Protein AF-A0A7Y3CG44-F1 (afdb_monomer_lite)

Sequence (274 aa):
MTEESSKEFEIRIDEESPDAVFQDDIKNLRLEKLGKRVTIISILIPCFIVLLLVLVYLDLRNRVTANQSTGVTHIQSLSKDFDTRLDELSAQLSKIEESLASNISTYEKKLSSLKFRVYKSENRIKKLKSSKADKKDHETVKNEITQFSTKLDNLDVIYSGKLTGLSAEQNALKKDLAKLTDDISSLSSQKTINRIYLDDQLKKQQKNQQQELDQLQKELKAKLFSMQKQLNAFEKKKKLSGNKSQNSSKPVSPVKPPGNASPKTPGKIIEKDL

Foldseek 3Di:
DDDDDDDDDPDDDPCPDPVVVVVVVVVVVVVVVVVVVVVVVVVVVVVVVVVVVVVVVVVVVVVVCVVCVPVPVVVVVLVVVLVVLVVVLVVLVVVLVVLVVVVVVVVVVLVVVLVVLVVVLVVLVVVVVVDPDDPVSVVVSVVSVVVNVVSVVVVVVVVVVSVVVSVVSVVVSVVSVVVSVVSVVVVVVVVVVVPVVVVVVVVVVVVVVVVVVVVVVVVVVVVVVVVVVVVVVVVVVVVVVPPDDDDDDDDDDDDDDDDDDDDDDDDDDDDDDD

Secondary structure (DSSP, 8-state):
-----------------THHHHHHHHHHHHHHHHHHHHHHHHHHHHHHHHHHHHHHHHHHHHHHHHHHHHHHHHHHHHHHHHHHHHHHHHHHHHHHHHHHHHHHHHHHHHHHHHHHHHHHHHHHHHHHHTTT--HHHHHHHHHHHHHHHHHHHHHHHHHHHHHHHHHHHHHHHHHHHHHHHHHHHHHHHHHHHHHHHHHHHHHHHHHHHHHHHHHHHHHHHHHHHHHHHHHHHHHHHHHHHTT-------------------------------

Structure (mmCIF, N/CA/C/O backbone):
data_AF-A0A7Y3CG44-F1
#
_entry.id   AF-A0A7Y3CG44-F1
#
loop_
_atom_site.group_PDB
_atom_site.id
_atom_site.type_symbol
_atom_site.label_atom_id
_atom_site.label_alt_id
_atom_site.label_comp_id
_atom_site.label_asym_id
_atom_site.label_entity_id
_atom_site.label_seq_id
_atom_site.pdbx_PDB_ins_code
_atom_site.Cartn_x
_atom_site.Cartn_y
_atom_site.Cartn_z
_atom_site.occupancy
_atom_site.B_iso_or_equiv
_atom_site.auth_seq_id
_atom_site.auth_comp_id
_atom_site.auth_asym_id
_atom_site.auth_atom_id
_atom_site.pdbx_PDB_model_num
ATOM 1 N N . MET A 1 1 ? 68.367 17.961 -130.556 1.00 35.84 1 MET A N 1
ATOM 2 C CA . MET A 1 1 ? 68.404 18.888 -129.401 1.00 35.84 1 MET A CA 1
ATOM 3 C C . MET A 1 1 ? 66.963 19.224 -129.058 1.00 35.84 1 MET A C 1
ATOM 5 O O . MET A 1 1 ? 66.206 19.308 -130.014 1.00 35.84 1 MET A O 1
ATOM 9 N N . THR A 1 2 ? 66.631 19.358 -127.765 1.00 42.00 2 THR A N 1
ATOM 10 C CA . THR A 1 2 ? 65.468 20.089 -127.188 1.00 42.00 2 THR A CA 1
ATOM 11 C C . THR A 1 2 ? 64.116 19.979 -127.928 1.00 42.00 2 THR A C 1
ATOM 13 O O . THR A 1 2 ? 63.972 20.557 -128.999 1.00 42.00 2 THR A O 1
ATOM 16 N N . GLU A 1 3 ? 63.135 19.180 -127.489 1.00 41.28 3 GLU A N 1
ATOM 17 C CA . GLU A 1 3 ? 62.315 19.280 -126.247 1.00 41.28 3 GLU A CA 1
ATOM 18 C C . GLU A 1 3 ? 61.206 20.352 -126.286 1.00 41.28 3 GLU A C 1
ATOM 20 O O . GLU A 1 3 ? 61.309 21.318 -127.033 1.00 41.28 3 GLU A O 1
ATOM 25 N N . GLU A 1 4 ? 60.193 20.156 -125.421 1.00 45.53 4 GLU A N 1
ATOM 26 C CA . GLU A 1 4 ? 59.083 21.068 -125.068 1.00 45.53 4 GLU A CA 1
ATOM 27 C C . GLU A 1 4 ? 58.007 21.354 -126.150 1.00 45.53 4 GLU A C 1
ATOM 29 O O . GLU A 1 4 ? 58.304 21.574 -127.319 1.00 45.53 4 GLU A O 1
ATOM 34 N N . SER A 1 5 ? 56.708 21.429 -125.827 1.00 45.03 5 SER A N 1
ATOM 35 C CA . SER A 1 5 ? 55.948 20.833 -124.707 1.00 45.03 5 SER A CA 1
ATOM 36 C C . SER A 1 5 ? 54.446 20.794 -125.049 1.00 45.03 5 SER A C 1
ATOM 38 O O . SER A 1 5 ? 53.929 21.653 -125.767 1.00 45.03 5 SER A O 1
ATOM 40 N N . SER A 1 6 ? 53.726 19.784 -124.546 1.00 48.69 6 SER A N 1
ATOM 41 C CA . SER A 1 6 ? 52.266 19.681 -124.721 1.00 48.69 6 SER A CA 1
ATOM 42 C C . SER A 1 6 ? 51.547 20.571 -123.708 1.00 48.69 6 SER A C 1
ATOM 44 O O . SER A 1 6 ? 51.829 20.487 -122.516 1.00 48.69 6 SER A O 1
ATOM 46 N N . LYS A 1 7 ? 50.598 21.403 -124.157 1.00 51.06 7 LYS A N 1
ATOM 47 C CA . LYS A 1 7 ? 49.786 22.238 -123.257 1.00 51.06 7 LYS A CA 1
ATOM 48 C C . LYS A 1 7 ? 48.502 21.525 -122.855 1.00 51.06 7 LYS A C 1
ATOM 50 O O . LYS A 1 7 ? 47.521 21.506 -123.593 1.00 51.06 7 LYS A O 1
ATOM 55 N N . GLU A 1 8 ? 48.560 20.937 -121.671 1.00 47.78 8 GLU A N 1
ATOM 56 C CA . GLU A 1 8 ? 47.458 20.279 -120.978 1.00 47.78 8 GLU A CA 1
ATOM 57 C C . GLU A 1 8 ? 46.448 21.315 -120.446 1.00 47.78 8 GLU A C 1
ATOM 59 O O . GLU A 1 8 ? 46.832 22.378 -119.955 1.00 47.78 8 GLU A O 1
ATOM 64 N N . PHE A 1 9 ? 45.146 21.036 -120.571 1.00 47.41 9 PHE A N 1
ATOM 65 C CA . PHE A 1 9 ? 44.079 21.919 -120.084 1.00 47.41 9 PHE A CA 1
ATOM 66 C C . PHE A 1 9 ? 43.721 21.566 -118.630 1.00 47.41 9 PHE A C 1
ATOM 68 O O . PHE A 1 9 ? 42.821 20.767 -118.378 1.00 47.41 9 PHE A O 1
ATOM 75 N N . GLU A 1 10 ? 44.417 22.179 -117.669 1.00 42.25 10 GLU A N 1
ATOM 76 C CA . GLU A 1 10 ? 44.139 22.030 -116.232 1.00 42.25 10 GLU A CA 1
ATOM 77 C C . GLU A 1 10 ? 42.838 22.767 -115.840 1.00 42.25 10 GLU A C 1
ATOM 79 O O . GLU A 1 10 ? 42.848 23.926 -115.419 1.00 42.25 10 GLU A O 1
ATOM 84 N N . ILE A 1 11 ? 41.687 22.102 -115.991 1.00 48.25 11 ILE A N 1
ATOM 85 C CA . ILE A 1 11 ? 40.396 22.625 -115.518 1.00 48.25 11 ILE A CA 1
ATOM 86 C C . ILE A 1 11 ? 40.320 22.453 -113.997 1.00 48.25 11 ILE A C 1
ATOM 88 O O . ILE A 1 11 ? 39.961 21.388 -113.496 1.00 48.25 11 ILE A O 1
ATOM 92 N N . ARG A 1 12 ? 40.618 23.522 -113.253 1.00 38.41 12 ARG A N 1
ATOM 93 C CA . ARG A 1 12 ? 40.377 23.572 -111.805 1.00 38.41 12 ARG A CA 1
ATOM 94 C C . ARG A 1 12 ? 38.893 23.755 -111.510 1.00 38.41 12 ARG A C 1
ATOM 96 O O . ARG A 1 12 ? 38.368 24.863 -111.579 1.00 38.41 12 ARG A O 1
ATOM 103 N N . ILE A 1 13 ? 38.242 22.653 -111.163 1.00 44.19 13 ILE A N 1
ATOM 104 C CA . ILE A 1 13 ? 36.977 22.655 -110.430 1.00 44.19 13 ILE A CA 1
ATOM 105 C C . ILE A 1 13 ? 37.341 22.713 -108.942 1.00 44.19 13 ILE A C 1
ATOM 107 O O . ILE A 1 13 ? 38.038 21.825 -108.455 1.00 44.19 13 ILE A O 1
ATOM 111 N N . ASP A 1 14 ? 36.884 23.745 -108.227 1.00 45.56 14 ASP A N 1
ATOM 112 C CA . ASP A 1 14 ? 36.914 23.760 -106.758 1.00 45.56 14 ASP A CA 1
ATOM 113 C C . ASP A 1 14 ? 35.856 22.773 -106.242 1.00 45.56 14 ASP A C 1
ATOM 115 O O . ASP A 1 14 ? 34.695 23.115 -106.014 1.00 45.56 14 ASP A O 1
ATOM 119 N N . GLU A 1 15 ? 36.249 21.506 -106.118 1.00 46.72 15 GLU A N 1
ATOM 120 C CA . GLU A 1 15 ? 35.401 20.432 -105.601 1.00 46.72 15 GLU A CA 1
ATOM 121 C C . GLU A 1 15 ? 35.435 20.427 -104.062 1.00 46.72 15 GLU A C 1
ATOM 123 O O . GLU A 1 15 ? 36.087 19.599 -103.422 1.00 46.72 15 GLU A O 1
ATOM 128 N N . GLU A 1 16 ? 34.749 21.401 -103.451 1.00 47.47 16 GLU A N 1
ATOM 129 C CA . GLU A 1 16 ? 34.574 21.481 -101.995 1.00 47.47 16 GLU A CA 1
ATOM 130 C C . GLU A 1 16 ? 33.758 20.272 -101.499 1.00 47.47 16 GLU A C 1
ATOM 132 O O . GLU A 1 16 ? 32.529 20.232 -101.579 1.00 47.47 16 GLU A O 1
ATOM 137 N N . SER A 1 17 ? 34.463 19.234 -101.034 1.00 46.66 17 SER A N 1
ATOM 138 C CA . SER A 1 17 ? 33.879 17.910 -100.804 1.00 46.66 17 SER A CA 1
ATOM 139 C C . SER A 1 17 ? 32.804 17.920 -99.698 1.00 46.66 17 SER A C 1
ATOM 141 O O . SER A 1 17 ? 33.133 18.216 -98.541 1.00 46.66 17 SER A O 1
ATOM 143 N N . PRO A 1 18 ? 31.552 17.506 -99.974 1.00 51.69 18 PRO A N 1
ATOM 144 C CA . PRO A 1 18 ? 30.472 17.542 -98.982 1.00 51.69 18 PRO A CA 1
ATOM 145 C C . PRO A 1 18 ? 30.636 16.510 -97.849 1.00 51.69 18 PRO A C 1
ATOM 147 O O . PRO A 1 18 ? 30.032 16.653 -96.784 1.00 51.69 18 PRO A O 1
ATOM 150 N N . ASP A 1 19 ? 31.479 15.490 -98.038 1.00 48.47 19 ASP A N 1
ATOM 151 C CA . ASP A 1 19 ? 31.691 14.392 -97.084 1.00 48.47 19 ASP A CA 1
ATOM 152 C C . ASP A 1 19 ? 32.225 14.841 -95.715 1.00 48.47 19 ASP A C 1
ATOM 154 O O . ASP A 1 19 ? 31.981 14.166 -94.711 1.00 48.47 19 ASP A O 1
ATOM 158 N N . ALA A 1 20 ? 32.909 15.988 -95.638 1.00 53.50 20 ALA A N 1
ATOM 159 C CA . ALA A 1 20 ? 33.376 16.546 -94.369 1.00 53.50 20 ALA A CA 1
ATOM 160 C C . ALA A 1 20 ? 32.205 16.904 -93.432 1.00 53.50 20 ALA A C 1
ATOM 162 O O . ALA A 1 20 ? 32.242 16.577 -92.244 1.00 53.50 20 ALA A O 1
ATOM 163 N N . VAL A 1 21 ? 31.142 17.507 -93.978 1.00 50.88 21 VAL A N 1
ATOM 164 C CA . VAL A 1 21 ? 29.965 17.965 -93.219 1.00 50.88 21 VAL A CA 1
ATOM 165 C C . VAL A 1 21 ? 29.190 16.769 -92.663 1.00 50.88 21 VAL A C 1
ATOM 167 O O . VAL A 1 21 ? 28.946 16.677 -91.457 1.00 50.88 21 VAL A O 1
ATOM 170 N N . PHE A 1 22 ? 28.886 15.787 -93.518 1.00 50.28 22 PHE A N 1
ATOM 171 C CA . PHE A 1 22 ? 28.147 14.590 -93.108 1.00 50.28 22 PHE A CA 1
ATOM 172 C C . PHE A 1 22 ? 28.890 13.754 -92.060 1.00 50.28 22 PHE A C 1
ATOM 174 O O . PHE A 1 22 ? 28.256 13.112 -91.217 1.00 50.28 22 PHE A O 1
ATOM 181 N N . GLN A 1 23 ? 30.228 13.763 -92.065 1.00 53.69 23 GLN A N 1
ATOM 182 C CA . GLN A 1 23 ? 30.994 13.013 -91.075 1.00 53.69 23 GLN A CA 1
ATOM 183 C C . GLN A 1 23 ? 30.808 13.566 -89.654 1.00 53.69 23 GLN A C 1
ATOM 185 O O . GLN A 1 23 ? 30.742 12.779 -88.705 1.00 53.69 23 GLN A O 1
ATOM 190 N N . ASP A 1 24 ? 30.698 14.886 -89.493 1.00 53.84 24 ASP A N 1
ATOM 191 C CA . ASP A 1 24 ? 30.497 15.517 -88.187 1.00 53.84 24 ASP A CA 1
ATOM 192 C C . ASP A 1 24 ? 29.037 15.451 -87.721 1.00 53.84 24 ASP A C 1
ATOM 194 O O . ASP A 1 24 ? 28.801 15.215 -86.535 1.00 53.84 24 ASP A O 1
ATOM 198 N N . ASP A 1 25 ? 28.052 15.487 -88.622 1.00 53.09 25 ASP A N 1
ATOM 199 C CA . ASP A 1 25 ? 26.658 15.175 -88.271 1.00 53.09 25 ASP A CA 1
ATOM 200 C C . ASP A 1 25 ? 26.503 13.732 -87.759 1.00 53.09 25 ASP A C 1
ATOM 202 O O . ASP A 1 25 ? 25.898 13.490 -86.710 1.00 53.09 25 ASP A O 1
ATOM 206 N N . ILE A 1 26 ? 27.121 12.748 -88.424 1.00 55.81 26 ILE A N 1
ATOM 207 C CA . ILE A 1 26 ? 27.077 11.340 -87.989 1.00 55.81 26 ILE A CA 1
ATOM 208 C C . ILE A 1 26 ? 27.766 11.149 -86.622 1.00 55.81 26 ILE A C 1
ATOM 210 O O . ILE A 1 26 ? 27.313 10.332 -85.809 1.00 55.81 26 ILE A O 1
ATOM 214 N N . LYS A 1 27 ? 28.827 11.915 -86.325 1.00 53.84 27 LYS A N 1
ATOM 215 C CA . LYS A 1 27 ? 29.446 11.959 -84.986 1.00 53.84 27 LYS A CA 1
ATOM 216 C C . LYS A 1 27 ? 28.503 12.605 -83.968 1.00 53.84 27 LYS A C 1
ATOM 218 O O . LYS A 1 27 ? 28.304 12.026 -82.899 1.00 53.84 27 LYS A O 1
ATOM 223 N N . ASN A 1 28 ? 27.866 13.728 -84.302 1.00 55.75 28 ASN A N 1
ATOM 224 C CA . ASN A 1 28 ? 26.918 14.423 -83.429 1.00 55.75 28 ASN A CA 1
ATOM 225 C C . ASN A 1 28 ? 25.692 13.562 -83.085 1.00 55.75 28 ASN A C 1
ATOM 227 O O . ASN A 1 28 ? 25.362 13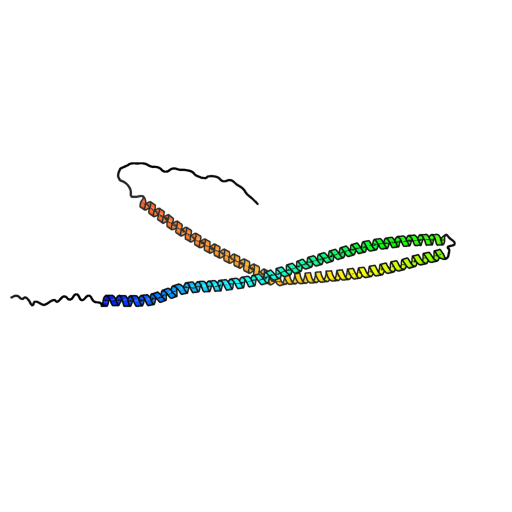.441 -81.908 1.00 55.75 28 ASN A O 1
ATOM 231 N N . LEU A 1 29 ? 25.081 12.848 -84.039 1.00 53.44 29 LEU A N 1
ATOM 232 C CA . LEU A 1 29 ? 23.966 11.926 -83.751 1.00 53.44 29 LEU A CA 1
ATOM 233 C C . LEU A 1 29 ? 24.374 10.754 -82.832 1.00 53.44 29 LEU A C 1
ATOM 235 O O . LEU A 1 29 ? 23.551 10.238 -82.066 1.00 53.44 29 LEU A O 1
ATOM 239 N N . ARG A 1 30 ? 25.640 10.314 -82.882 1.00 50.84 30 ARG A N 1
ATOM 240 C CA . ARG A 1 30 ? 26.184 9.310 -81.946 1.00 50.84 30 ARG A CA 1
ATOM 241 C C . ARG A 1 30 ? 26.461 9.915 -80.568 1.00 50.84 30 ARG A C 1
ATOM 243 O O . ARG A 1 30 ? 26.115 9.291 -79.564 1.00 50.84 30 ARG A O 1
ATOM 250 N N . LEU A 1 31 ? 27.019 11.125 -80.517 1.00 52.28 31 LEU A N 1
ATOM 251 C CA . LEU A 1 31 ? 27.245 11.880 -79.283 1.00 52.28 31 LEU A CA 1
ATOM 252 C C . LEU A 1 31 ? 25.929 12.231 -78.581 1.00 52.28 31 LEU A C 1
ATOM 254 O O . LEU A 1 31 ? 25.855 12.067 -77.368 1.00 52.28 31 LEU A O 1
ATOM 258 N N . GLU A 1 32 ? 24.864 12.597 -79.302 1.00 56.28 32 GLU A N 1
ATOM 259 C CA . GLU A 1 32 ? 23.543 12.836 -78.707 1.00 56.28 32 GLU A CA 1
ATOM 260 C C . GLU A 1 32 ? 22.966 11.537 -78.124 1.00 56.28 32 GLU A C 1
ATOM 262 O O . GLU A 1 32 ? 22.527 11.517 -76.975 1.00 56.28 32 GLU A O 1
ATOM 267 N N . LYS A 1 33 ? 23.034 10.409 -78.851 1.00 55.47 33 LYS A N 1
ATOM 268 C CA . LYS A 1 33 ? 22.562 9.103 -78.344 1.00 55.47 33 LYS A CA 1
ATOM 269 C C . LYS A 1 33 ? 23.337 8.599 -77.121 1.00 55.47 33 LYS A C 1
ATOM 271 O O . LYS A 1 33 ? 22.746 7.896 -76.298 1.00 55.47 33 LYS A O 1
ATOM 276 N N . LEU A 1 34 ? 24.615 8.954 -76.967 1.00 54.41 34 LEU A N 1
ATOM 277 C CA . LEU A 1 34 ? 25.375 8.706 -75.735 1.00 54.41 34 LEU A CA 1
ATOM 278 C C . LEU A 1 34 ? 25.015 9.720 -74.643 1.00 54.41 34 LEU A C 1
ATOM 280 O O . LEU A 1 34 ? 24.662 9.314 -73.538 1.00 54.41 34 LEU A O 1
ATOM 284 N N . GLY A 1 35 ? 25.028 11.016 -74.953 1.00 61.16 35 GLY A N 1
ATOM 285 C CA . GLY A 1 35 ? 24.723 12.106 -74.028 1.00 61.16 35 GLY A CA 1
ATOM 286 C C . GLY A 1 35 ? 23.350 11.953 -73.380 1.00 61.16 35 GLY A C 1
ATOM 287 O O . GLY A 1 35 ? 23.244 12.006 -72.162 1.00 61.16 35 GLY A O 1
ATOM 288 N N . LYS A 1 36 ? 22.308 11.628 -74.153 1.00 68.50 36 LYS A N 1
ATOM 289 C CA . LYS A 1 36 ? 20.945 11.380 -73.644 1.00 68.50 36 LYS A CA 1
ATOM 290 C C . LYS A 1 36 ? 20.912 10.233 -72.627 1.00 68.50 36 LYS A C 1
ATOM 292 O O . LYS A 1 36 ? 20.238 10.343 -71.607 1.00 68.50 36 LYS A O 1
ATOM 297 N N . ARG A 1 37 ? 21.687 9.161 -72.852 1.00 72.81 37 ARG A N 1
ATOM 298 C CA . ARG A 1 37 ? 21.837 8.042 -71.899 1.00 72.81 37 ARG A CA 1
ATOM 299 C C . ARG A 1 37 ? 22.629 8.454 -70.656 1.00 72.81 37 ARG A C 1
ATOM 301 O O . ARG A 1 37 ? 22.210 8.130 -69.550 1.00 72.81 37 ARG A O 1
ATOM 308 N N . VAL A 1 38 ? 23.726 9.194 -70.821 1.00 76.50 38 VAL A N 1
ATOM 309 C CA . VAL A 1 38 ? 24.553 9.696 -69.710 1.00 76.50 38 VAL A CA 1
ATOM 310 C C . VAL A 1 38 ? 23.769 10.675 -68.832 1.00 76.50 38 VAL A C 1
ATOM 312 O O . VAL A 1 38 ? 23.812 10.543 -67.615 1.00 76.50 38 VAL A O 1
ATOM 315 N N . THR A 1 39 ? 22.980 11.587 -69.407 1.00 78.25 39 THR A N 1
ATOM 316 C CA . THR A 1 39 ? 22.113 12.513 -68.657 1.00 78.25 39 THR A CA 1
ATOM 317 C C . THR A 1 39 ? 21.014 11.772 -67.893 1.00 78.25 39 THR A C 1
ATOM 319 O O . THR A 1 39 ? 20.781 12.082 -66.726 1.00 78.25 39 THR A O 1
ATOM 322 N N . ILE A 1 40 ? 20.388 10.749 -68.494 1.00 79.00 40 ILE A N 1
ATOM 323 C CA . ILE A 1 40 ? 19.409 9.891 -67.800 1.00 79.00 40 ILE A CA 1
ATOM 324 C C . ILE A 1 40 ? 20.062 9.159 -66.615 1.00 79.00 40 ILE A C 1
ATOM 326 O O . ILE A 1 40 ? 19.507 9.161 -65.521 1.00 79.00 40 ILE A O 1
ATOM 330 N N . ILE A 1 41 ? 21.258 8.589 -66.788 1.00 80.44 41 ILE A N 1
ATOM 331 C CA . ILE A 1 41 ? 22.000 7.936 -65.694 1.00 80.44 41 ILE A CA 1
ATOM 332 C C . ILE A 1 41 ? 22.391 8.958 -64.609 1.00 80.44 41 ILE A C 1
ATOM 334 O O . ILE A 1 41 ? 22.221 8.692 -63.420 1.00 80.44 41 ILE A O 1
ATOM 338 N N . SER A 1 42 ? 22.844 10.147 -65.015 1.00 81.19 42 SER A N 1
ATOM 339 C CA . SER A 1 42 ? 23.271 11.239 -64.131 1.00 81.19 42 SER A CA 1
ATOM 340 C C . SER A 1 42 ? 22.147 11.763 -63.230 1.00 81.19 42 SER A C 1
ATOM 342 O O . SER A 1 42 ? 22.410 12.114 -62.084 1.00 81.19 42 SER A O 1
ATOM 344 N N . ILE A 1 43 ? 20.889 11.764 -63.695 1.00 84.31 43 ILE A N 1
ATOM 345 C CA . ILE A 1 43 ? 19.726 12.150 -62.873 1.00 84.31 43 ILE A CA 1
ATOM 346 C C . ILE A 1 43 ? 19.093 10.964 -62.119 1.00 84.31 43 ILE A C 1
ATOM 348 O O . ILE A 1 43 ? 18.520 11.150 -61.044 1.00 84.31 43 ILE A O 1
ATOM 352 N N . LEU A 1 44 ? 19.255 9.732 -62.616 1.00 83.69 44 LEU A N 1
ATOM 353 C CA . LEU A 1 44 ? 18.778 8.514 -61.950 1.00 83.69 44 LEU A CA 1
ATOM 354 C C . LEU A 1 44 ? 19.577 8.190 -60.676 1.00 83.69 44 LEU A C 1
ATOM 356 O O . LEU A 1 44 ? 18.981 7.826 -59.665 1.00 83.69 44 LEU A O 1
ATOM 360 N N . ILE A 1 45 ? 20.905 8.356 -60.695 1.00 82.62 45 ILE A N 1
ATOM 361 C CA . ILE A 1 45 ? 21.788 8.096 -59.541 1.00 82.62 45 ILE A CA 1
ATOM 362 C C . ILE A 1 45 ? 21.398 8.909 -58.285 1.00 82.62 45 ILE A C 1
ATOM 364 O O . ILE A 1 45 ? 21.155 8.289 -57.247 1.00 82.62 45 ILE A O 1
ATOM 368 N N . PRO A 1 46 ? 21.283 10.256 -58.317 1.00 81.81 46 PRO A N 1
ATOM 369 C CA . PRO A 1 46 ? 20.879 11.028 -57.142 1.00 81.81 46 PRO A CA 1
ATOM 370 C C . PRO A 1 46 ? 19.437 10.726 -56.715 1.00 81.81 46 PRO A C 1
ATOM 372 O O . PRO A 1 46 ? 19.158 10.714 -55.519 1.00 81.81 46 PRO A O 1
ATOM 375 N N . CYS A 1 47 ? 18.538 10.402 -57.652 1.00 82.62 47 CYS A N 1
ATOM 376 C CA . CYS A 1 47 ? 17.186 9.945 -57.322 1.00 82.62 47 CYS A CA 1
ATOM 377 C C . CYS A 1 47 ? 17.213 8.634 -56.508 1.00 82.62 47 CYS A C 1
ATOM 379 O O . CYS A 1 47 ? 16.544 8.531 -55.479 1.00 82.62 47 CYS A O 1
ATOM 381 N N . PHE A 1 48 ? 18.062 7.674 -56.891 1.00 87.88 48 PHE A N 1
ATOM 382 C CA . PHE A 1 48 ? 18.270 6.428 -56.145 1.00 87.88 48 PHE A CA 1
ATOM 383 C C . PHE A 1 48 ? 18.885 6.656 -54.755 1.00 87.88 48 PHE A C 1
ATOM 385 O O . PHE A 1 48 ? 18.497 5.991 -53.796 1.00 87.88 48 PHE A O 1
ATOM 392 N N . ILE A 1 49 ? 19.806 7.617 -54.621 1.00 86.12 49 ILE A N 1
ATOM 393 C CA . ILE A 1 49 ? 20.386 8.003 -53.323 1.00 86.12 49 ILE A CA 1
ATOM 394 C C . ILE A 1 49 ? 19.313 8.613 -52.408 1.00 86.12 49 ILE A C 1
ATOM 396 O O . ILE A 1 49 ? 19.241 8.248 -51.236 1.00 86.12 49 ILE A O 1
ATOM 400 N N . VAL A 1 50 ? 18.437 9.479 -52.930 1.00 89.88 50 VAL A N 1
ATOM 401 C CA . VAL A 1 50 ? 17.299 10.026 -52.168 1.00 89.88 50 VAL A CA 1
ATOM 402 C C . VAL A 1 50 ? 16.322 8.918 -51.758 1.00 89.88 50 VAL A C 1
ATOM 404 O O . VAL A 1 50 ? 15.890 8.893 -50.607 1.00 89.88 50 VAL A O 1
ATOM 407 N N . LEU A 1 51 ? 16.022 7.962 -52.644 1.00 90.38 51 LEU A N 1
ATOM 408 C CA . LEU A 1 51 ? 15.162 6.817 -52.324 1.00 90.38 51 LEU A CA 1
ATOM 409 C C . LEU A 1 51 ? 15.754 5.959 -51.191 1.00 90.38 51 LEU A C 1
ATOM 411 O O . LEU A 1 51 ? 15.052 5.629 -50.235 1.00 90.38 51 LEU A O 1
ATOM 415 N N . LEU A 1 52 ? 17.053 5.646 -51.258 1.00 87.12 52 LEU A N 1
ATOM 416 C CA . LEU A 1 52 ? 17.764 4.910 -50.208 1.00 87.12 52 LEU A CA 1
ATOM 417 C C . LEU A 1 52 ? 17.795 5.682 -48.881 1.00 87.12 52 LEU A C 1
ATOM 419 O O . LEU A 1 52 ? 17.563 5.082 -47.834 1.00 87.12 52 LEU A O 1
ATOM 423 N N . LEU A 1 53 ? 18.013 7.001 -48.910 1.00 85.62 53 LEU A N 1
ATOM 424 C CA . LEU A 1 53 ? 17.950 7.848 -47.714 1.00 85.62 53 LEU A CA 1
ATOM 425 C C . LEU A 1 53 ? 16.555 7.833 -47.074 1.00 85.62 53 LEU A C 1
ATOM 427 O O . LEU A 1 53 ? 16.461 7.728 -45.854 1.00 85.62 53 LEU A O 1
ATOM 431 N N . VAL A 1 54 ? 15.480 7.878 -47.867 1.00 89.06 54 VAL A N 1
ATOM 432 C CA . VAL A 1 54 ? 14.098 7.786 -47.360 1.00 89.06 54 VAL A CA 1
ATOM 433 C C . VAL A 1 54 ? 13.813 6.410 -46.751 1.00 89.06 54 VAL A C 1
ATOM 435 O O . VAL A 1 54 ? 13.218 6.343 -45.677 1.00 89.06 54 VAL A O 1
ATOM 438 N N . LEU A 1 55 ? 14.272 5.319 -47.375 1.00 86.75 55 LEU A N 1
ATOM 439 C CA . LEU A 1 55 ? 14.118 3.963 -46.831 1.00 86.75 55 LEU A CA 1
ATOM 440 C C . LEU A 1 55 ? 14.886 3.779 -45.511 1.00 86.75 55 LEU A C 1
ATOM 442 O O . LEU A 1 55 ? 14.311 3.302 -44.535 1.00 86.75 55 LEU A O 1
ATOM 446 N N . VAL A 1 56 ? 16.148 4.217 -45.447 1.00 85.44 56 VAL A N 1
ATOM 447 C CA . VAL A 1 56 ? 16.964 4.168 -44.219 1.00 85.44 56 VAL A CA 1
ATOM 448 C C . VAL A 1 56 ? 16.372 5.060 -43.124 1.00 85.44 56 VAL A C 1
ATOM 450 O O . VAL A 1 56 ? 16.336 4.657 -41.964 1.00 85.44 56 VAL A O 1
ATOM 453 N N . TYR A 1 57 ? 15.859 6.244 -43.472 1.00 87.56 57 TYR A N 1
ATOM 454 C CA . TYR A 1 57 ? 15.180 7.138 -42.532 1.00 87.56 57 TYR A CA 1
ATOM 455 C C . TYR A 1 57 ? 13.890 6.521 -41.970 1.00 87.56 57 TYR A C 1
ATOM 457 O O . TYR A 1 57 ? 13.636 6.632 -40.771 1.00 87.56 57 TYR A O 1
ATOM 465 N N . LEU A 1 58 ? 13.092 5.844 -42.804 1.00 83.56 58 LEU A N 1
ATOM 466 C CA . LEU A 1 58 ? 11.881 5.141 -42.370 1.00 83.56 58 LEU A CA 1
ATOM 467 C C . LEU A 1 58 ? 12.196 3.939 -41.469 1.00 83.56 58 LEU A C 1
ATOM 469 O O . LEU A 1 58 ? 11.530 3.781 -40.447 1.00 83.56 58 LEU A O 1
ATOM 473 N N . ASP A 1 59 ? 13.220 3.139 -41.787 1.00 82.06 59 ASP A N 1
ATOM 474 C CA . ASP A 1 59 ? 13.658 2.024 -40.934 1.00 82.06 59 ASP A CA 1
ATOM 475 C C . ASP A 1 59 ? 14.169 2.518 -39.571 1.00 82.06 59 ASP A C 1
ATOM 477 O O . ASP A 1 59 ? 13.682 2.075 -38.527 1.00 82.06 59 ASP A O 1
ATOM 481 N N . LEU A 1 60 ? 15.059 3.523 -39.556 1.00 75.56 60 LEU A N 1
ATOM 482 C CA . LEU A 1 60 ? 15.512 4.157 -38.312 1.00 75.56 60 LEU A CA 1
ATOM 483 C C . LEU A 1 60 ? 14.335 4.711 -37.505 1.00 75.56 60 LEU A C 1
ATOM 485 O O . LEU A 1 60 ? 14.266 4.481 -36.299 1.00 75.56 60 LEU A O 1
ATOM 489 N N . ARG A 1 61 ? 13.398 5.415 -38.151 1.00 78.25 61 ARG A N 1
ATOM 490 C CA . ARG A 1 61 ? 12.233 6.000 -37.476 1.00 78.25 61 ARG A CA 1
ATOM 491 C C . ARG A 1 61 ? 11.350 4.925 -36.851 1.00 78.25 61 ARG A C 1
ATOM 493 O O . ARG A 1 61 ? 11.041 5.043 -35.669 1.00 78.25 61 ARG A O 1
ATOM 500 N N . ASN A 1 62 ? 10.992 3.884 -37.602 1.00 73.88 62 ASN A N 1
ATOM 501 C CA . ASN A 1 62 ? 10.158 2.779 -37.122 1.00 73.88 62 ASN A CA 1
ATOM 502 C C . ASN A 1 62 ? 10.829 2.014 -35.974 1.00 73.88 62 ASN A C 1
ATOM 504 O O . ASN A 1 62 ? 10.184 1.687 -34.978 1.00 73.88 62 ASN A O 1
ATOM 508 N N . ARG A 1 63 ? 12.139 1.766 -36.075 1.00 68.62 63 ARG A N 1
ATOM 509 C CA . ARG A 1 63 ? 12.913 1.080 -35.036 1.00 68.62 63 ARG A CA 1
ATOM 510 C C . ARG A 1 63 ? 13.068 1.922 -33.766 1.00 68.62 63 ARG A C 1
ATOM 512 O O . ARG A 1 63 ? 13.018 1.377 -32.665 1.00 68.62 63 ARG A O 1
ATOM 519 N N . VAL A 1 64 ? 13.234 3.239 -33.897 1.00 62.72 64 VAL A N 1
ATOM 520 C CA . VAL A 1 64 ? 13.315 4.159 -32.750 1.00 62.72 64 VAL A CA 1
ATOM 521 C C . VAL A 1 64 ? 11.957 4.303 -32.063 1.00 62.72 64 VAL A C 1
ATOM 523 O O . VAL A 1 64 ? 11.904 4.192 -30.838 1.00 62.72 64 VAL A O 1
ATOM 526 N N . THR A 1 65 ? 10.856 4.477 -32.804 1.00 60.94 65 THR A N 1
ATOM 527 C CA . THR A 1 65 ? 9.521 4.571 -32.188 1.00 60.94 65 THR A CA 1
ATOM 528 C C . THR A 1 65 ? 9.105 3.263 -31.521 1.00 60.94 65 THR A C 1
ATOM 530 O O . THR A 1 65 ? 8.610 3.318 -30.399 1.00 60.94 65 THR A O 1
ATOM 533 N N . ALA A 1 66 ? 9.362 2.100 -32.133 1.00 58.97 66 ALA A N 1
ATOM 534 C CA . ALA A 1 66 ? 9.068 0.797 -31.529 1.00 58.97 66 ALA A CA 1
ATOM 535 C C . ALA A 1 66 ? 9.840 0.558 -30.215 1.00 58.97 66 ALA A C 1
ATOM 537 O O . ALA A 1 66 ? 9.258 0.109 -29.224 1.00 58.97 66 ALA A O 1
ATOM 538 N N . ASN A 1 67 ? 11.135 0.898 -30.179 1.00 54.06 67 ASN A N 1
ATOM 539 C CA . ASN A 1 67 ? 11.967 0.686 -28.991 1.00 54.06 67 ASN A CA 1
ATOM 540 C C . ASN A 1 67 ? 11.711 1.720 -27.878 1.00 54.06 67 ASN A C 1
ATOM 542 O O . ASN A 1 67 ? 11.899 1.398 -26.706 1.00 54.06 67 ASN A O 1
ATOM 546 N N . GLN A 1 68 ? 11.279 2.944 -28.205 1.00 50.00 68 GLN A N 1
ATOM 547 C CA . GLN A 1 68 ? 10.900 3.941 -27.193 1.00 50.00 68 GLN A CA 1
ATOM 548 C C . GLN A 1 68 ? 9.489 3.699 -26.631 1.00 50.00 68 GLN A C 1
ATOM 550 O O . GLN A 1 68 ? 9.284 3.833 -25.424 1.00 50.00 68 GLN A O 1
ATOM 555 N N . SER A 1 69 ? 8.518 3.314 -27.469 1.00 50.78 69 SER A N 1
ATOM 556 C CA . SER A 1 69 ? 7.103 3.236 -27.070 1.00 50.78 69 SER A CA 1
ATOM 557 C C . SER A 1 69 ? 6.725 2.002 -26.251 1.00 50.78 69 SER A C 1
ATOM 559 O O . SER A 1 69 ? 5.640 1.992 -25.678 1.00 50.78 69 SER A O 1
ATOM 561 N N . THR A 1 70 ? 7.582 0.981 -26.168 1.00 55.31 70 THR A N 1
ATOM 562 C CA . THR A 1 70 ? 7.302 -0.273 -25.441 1.00 55.31 70 THR A CA 1
ATOM 563 C C . THR A 1 70 ? 7.953 -0.327 -24.059 1.00 55.31 70 THR A C 1
ATOM 565 O O . THR A 1 70 ? 7.306 -0.723 -23.094 1.00 55.31 70 THR A O 1
ATOM 568 N N . GLY A 1 71 ? 9.213 0.104 -23.930 1.00 56.41 71 GLY A N 1
ATOM 569 C CA . GLY A 1 71 ? 9.918 0.103 -22.643 1.00 56.41 71 GLY A CA 1
ATOM 570 C C . GLY A 1 71 ? 9.488 1.234 -21.703 1.00 56.41 71 GLY A C 1
ATOM 571 O O . GLY A 1 71 ? 9.271 1.006 -20.515 1.00 56.41 71 GLY A O 1
ATOM 572 N N . VAL A 1 72 ? 9.353 2.459 -22.224 1.00 60.25 72 VAL A N 1
ATOM 573 C CA . VAL A 1 72 ? 9.137 3.655 -21.388 1.00 60.25 72 VAL A CA 1
ATOM 574 C C . VAL A 1 72 ? 7.684 3.767 -20.923 1.00 60.25 72 VAL A C 1
ATOM 576 O O . VAL A 1 72 ? 7.436 4.052 -19.754 1.00 60.25 72 VAL A O 1
ATOM 579 N N . THR A 1 73 ? 6.719 3.482 -21.802 1.00 61.72 73 THR A N 1
ATOM 580 C CA . THR A 1 73 ? 5.281 3.551 -21.482 1.00 61.72 73 THR A CA 1
ATOM 581 C C . THR A 1 73 ? 4.881 2.547 -20.405 1.00 61.72 73 THR A C 1
ATOM 583 O O . THR A 1 73 ? 4.123 2.895 -19.506 1.00 61.72 73 THR A O 1
ATOM 586 N N . HIS A 1 74 ? 5.428 1.328 -20.451 1.00 64.06 74 HIS A N 1
ATOM 587 C CA . HIS A 1 74 ? 5.092 0.268 -19.506 1.00 64.06 74 HIS A CA 1
ATOM 588 C C . HIS A 1 74 ? 5.657 0.547 -18.104 1.00 64.06 74 HIS A C 1
ATOM 590 O O . HIS A 1 74 ? 4.996 0.261 -17.105 1.00 64.06 74 HIS A O 1
ATOM 596 N N . ILE A 1 75 ? 6.843 1.166 -18.021 1.00 66.81 75 ILE A N 1
ATOM 597 C CA . ILE A 1 75 ? 7.397 1.687 -16.761 1.00 66.81 75 ILE A CA 1
ATOM 598 C C . ILE A 1 75 ? 6.566 2.877 -16.265 1.00 66.81 75 ILE A C 1
ATOM 600 O O . ILE A 1 75 ? 6.272 2.953 -15.078 1.00 66.81 75 ILE A O 1
ATOM 604 N N . GLN A 1 76 ? 6.131 3.776 -17.152 1.00 73.75 76 GLN A N 1
ATOM 605 C CA . GLN A 1 76 ? 5.300 4.925 -16.781 1.00 73.75 76 GLN A CA 1
ATOM 606 C C . GLN A 1 76 ? 3.912 4.504 -16.265 1.00 73.75 76 GLN A C 1
ATOM 608 O O . GLN A 1 76 ? 3.421 5.084 -15.297 1.00 73.75 76 GLN A O 1
ATOM 613 N N . SER A 1 77 ? 3.288 3.477 -16.854 1.00 75.06 77 SER A N 1
ATOM 614 C CA . SER A 1 77 ? 2.019 2.929 -16.360 1.00 75.06 77 SER A CA 1
ATOM 615 C C . SER A 1 77 ? 2.187 2.178 -15.038 1.00 75.06 77 SER A C 1
ATOM 617 O O . SER A 1 77 ? 1.327 2.302 -14.173 1.00 75.06 77 SER A O 1
ATOM 619 N N . LEU A 1 78 ? 3.294 1.443 -14.858 1.00 70.44 78 LEU A N 1
ATOM 620 C CA . LEU A 1 78 ? 3.614 0.769 -13.593 1.00 70.44 78 LEU A CA 1
ATOM 621 C C . LEU A 1 78 ? 3.936 1.764 -12.473 1.00 70.44 78 LEU A C 1
ATOM 623 O O . LEU A 1 78 ? 3.442 1.581 -11.368 1.00 70.44 78 LEU A O 1
ATOM 627 N N . SER A 1 79 ? 4.683 2.839 -12.755 1.00 78.44 79 SER A N 1
ATOM 628 C CA . SER A 1 79 ? 4.890 3.938 -11.799 1.00 78.44 79 SER A CA 1
ATOM 629 C C . SER A 1 79 ? 3.548 4.518 -11.378 1.00 78.44 79 SER A C 1
ATOM 631 O O . SER A 1 79 ? 3.264 4.584 -10.193 1.00 78.44 79 SER A O 1
ATOM 633 N N . LYS A 1 80 ? 2.667 4.831 -12.338 1.00 82.81 80 LYS A N 1
ATOM 634 C CA . LYS A 1 80 ? 1.355 5.400 -12.024 1.00 82.81 80 LYS A CA 1
ATOM 635 C C . LYS A 1 80 ? 0.468 4.456 -11.199 1.00 82.81 80 LYS A C 1
ATOM 637 O O . LYS A 1 80 ? -0.234 4.933 -10.313 1.00 82.81 80 LYS A O 1
ATOM 642 N N . ASP A 1 81 ? 0.477 3.147 -11.465 1.00 78.50 81 ASP A N 1
ATOM 643 C CA . ASP A 1 81 ? -0.261 2.167 -10.647 1.00 78.50 81 ASP A CA 1
ATOM 644 C C . ASP A 1 81 ? 0.360 2.018 -9.244 1.00 78.50 81 ASP A C 1
ATOM 646 O O . ASP A 1 81 ? -0.370 1.914 -8.265 1.00 78.50 81 ASP A O 1
ATOM 650 N N . PHE A 1 82 ? 1.690 2.095 -9.126 1.00 81.31 82 PHE A N 1
ATOM 651 C CA . PHE A 1 82 ? 2.412 2.101 -7.849 1.00 81.31 82 PHE A CA 1
ATOM 652 C C . PHE A 1 82 ? 2.117 3.357 -7.012 1.00 81.31 82 PHE A C 1
ATOM 654 O O . PHE A 1 82 ? 1.784 3.235 -5.835 1.00 81.31 82 PHE A O 1
ATOM 661 N N . ASP A 1 83 ? 2.160 4.542 -7.624 1.00 81.19 83 ASP A N 1
ATOM 662 C CA . ASP A 1 83 ? 1.804 5.819 -6.996 1.00 81.19 83 ASP A CA 1
ATOM 663 C C . ASP A 1 83 ? 0.337 5.779 -6.521 1.00 81.19 83 ASP A C 1
ATOM 665 O O . ASP A 1 83 ? 0.050 6.037 -5.354 1.00 81.19 83 ASP A O 1
ATOM 669 N N . THR A 1 84 ? -0.580 5.307 -7.380 1.00 86.88 84 THR A N 1
ATOM 670 C CA . THR A 1 84 ? -2.004 5.115 -7.033 1.00 86.88 84 THR A CA 1
ATOM 671 C C . THR A 1 84 ? -2.186 4.134 -5.864 1.00 86.88 84 THR A C 1
ATOM 673 O O . THR A 1 84 ? -3.050 4.347 -5.015 1.00 86.88 84 THR A O 1
ATOM 676 N N . ARG A 1 85 ? -1.369 3.073 -5.774 1.00 81.94 85 ARG A N 1
ATOM 677 C CA . ARG A 1 85 ? -1.391 2.116 -4.651 1.00 81.94 85 ARG A CA 1
ATOM 678 C C . ARG A 1 85 ? -0.830 2.687 -3.359 1.00 81.94 85 ARG A C 1
ATOM 680 O O . ARG A 1 85 ? -1.320 2.318 -2.296 1.00 81.94 85 ARG A O 1
ATOM 687 N N . LEU A 1 86 ? 0.174 3.559 -3.424 1.00 84.00 86 LEU A N 1
ATOM 688 C CA . LEU A 1 86 ? 0.665 4.272 -2.246 1.00 84.00 86 LEU A CA 1
ATOM 689 C C . LEU A 1 86 ? -0.370 5.275 -1.732 1.00 84.00 86 LEU A C 1
ATOM 691 O O . LEU A 1 86 ? -0.594 5.323 -0.524 1.00 84.00 86 LEU A O 1
ATOM 695 N N . ASP A 1 87 ? -1.052 5.998 -2.623 1.00 85.50 87 ASP A N 1
ATOM 696 C CA . ASP A 1 87 ? -2.172 6.871 -2.256 1.00 85.50 87 ASP A CA 1
ATOM 697 C C . ASP A 1 87 ? -3.332 6.067 -1.634 1.00 85.50 87 ASP A C 1
ATOM 699 O O . ASP A 1 87 ? -3.870 6.453 -0.595 1.00 85.50 87 ASP A O 1
ATOM 703 N N . GLU A 1 88 ? -3.678 4.905 -2.205 1.00 87.75 88 GLU A N 1
ATOM 704 C CA . GLU A 1 88 ? -4.706 4.001 -1.668 1.00 87.75 88 GLU A CA 1
ATOM 705 C C . GLU A 1 88 ? -4.317 3.425 -0.293 1.00 87.75 88 GLU A C 1
ATOM 707 O O . GLU A 1 88 ? -5.123 3.468 0.637 1.00 87.75 88 GLU A O 1
ATOM 712 N N . LEU A 1 89 ? -3.073 2.961 -0.113 1.00 83.62 89 LEU A N 1
ATOM 713 C CA . LEU A 1 89 ? -2.547 2.502 1.182 1.00 83.62 89 LEU A CA 1
ATOM 714 C C . LEU A 1 89 ? -2.521 3.629 2.226 1.00 83.62 89 LEU A C 1
ATOM 716 O O . LEU A 1 89 ? -2.891 3.405 3.377 1.00 83.62 89 LEU A O 1
ATOM 720 N N . SER A 1 90 ? -2.125 4.841 1.831 1.00 82.00 90 SER A N 1
ATOM 721 C CA . SER A 1 90 ? -2.120 6.034 2.687 1.00 82.00 90 SER A CA 1
ATOM 722 C C . SER A 1 90 ? -3.537 6.395 3.152 1.00 82.00 90 SER A C 1
ATOM 724 O O . SER A 1 90 ? -3.779 6.591 4.346 1.00 82.00 90 SER A O 1
ATOM 726 N N . ALA A 1 91 ? -4.510 6.372 2.234 1.00 87.69 91 ALA A N 1
ATOM 727 C CA . ALA A 1 91 ? -5.919 6.587 2.546 1.00 87.69 91 ALA A CA 1
ATOM 728 C C . ALA A 1 91 ? -6.503 5.480 3.447 1.00 87.69 91 ALA A C 1
ATOM 730 O O . ALA A 1 91 ? -7.240 5.785 4.387 1.00 87.69 91 ALA A O 1
ATOM 731 N N . GLN A 1 92 ? -6.154 4.205 3.215 1.00 85.38 92 GLN A N 1
ATOM 732 C CA . GLN A 1 92 ? -6.550 3.094 4.091 1.00 85.38 92 GLN A CA 1
ATOM 733 C C . GLN A 1 92 ? -5.978 3.254 5.510 1.00 85.38 92 GLN A C 1
ATOM 735 O O . GLN A 1 92 ? -6.716 3.088 6.481 1.00 85.38 92 GLN A O 1
ATOM 740 N N . LEU A 1 93 ? -4.697 3.618 5.649 1.00 80.12 93 LEU A N 1
ATOM 741 C CA . LEU A 1 93 ? -4.061 3.858 6.950 1.00 80.12 93 LEU A CA 1
ATOM 742 C C . LEU A 1 93 ? -4.720 5.023 7.697 1.00 80.12 93 LEU A C 1
ATOM 744 O O . LEU A 1 93 ? -5.126 4.852 8.845 1.00 80.12 93 LEU A O 1
ATOM 748 N N . SER A 1 94 ? -4.920 6.166 7.034 1.00 84.56 94 SER A N 1
ATOM 749 C CA . SER A 1 94 ? -5.598 7.328 7.623 1.00 84.56 94 SER A CA 1
ATOM 750 C C . SER A 1 94 ? -7.024 6.994 8.088 1.00 84.56 94 SER A C 1
ATOM 752 O O . SER A 1 94 ? -7.426 7.363 9.192 1.00 84.56 94 SER A O 1
ATOM 754 N N . LYS A 1 95 ? -7.768 6.201 7.304 1.00 88.62 95 LYS A N 1
ATOM 755 C CA . LYS A 1 95 ? -9.103 5.703 7.669 1.00 88.62 95 LYS A CA 1
ATOM 756 C C . LYS A 1 95 ? -9.080 4.758 8.877 1.00 88.62 95 LYS A C 1
ATOM 758 O O . LYS A 1 95 ? -9.988 4.814 9.707 1.00 88.62 95 LYS A O 1
ATOM 763 N N . ILE A 1 96 ? -8.055 3.913 9.006 1.00 83.31 96 ILE A N 1
ATOM 764 C CA . ILE A 1 96 ? -7.854 3.050 10.182 1.00 83.31 96 ILE A CA 1
ATOM 765 C C . ILE A 1 96 ? -7.539 3.898 11.427 1.00 83.31 96 ILE A C 1
ATOM 767 O O . ILE A 1 96 ? -8.094 3.634 12.494 1.00 83.31 96 ILE A O 1
ATOM 771 N N . GLU A 1 97 ? -6.717 4.944 11.306 1.00 83.50 97 GLU A N 1
ATOM 772 C CA . GLU A 1 97 ? -6.421 5.874 12.406 1.00 83.50 97 GLU A CA 1
ATOM 773 C C . GLU A 1 97 ? -7.661 6.670 12.849 1.00 83.50 97 GLU A C 1
ATOM 775 O O . GLU A 1 97 ? -7.958 6.723 14.046 1.00 83.50 97 GLU A O 1
ATOM 780 N N . GLU A 1 98 ? -8.442 7.218 11.909 1.00 88.88 98 GLU A N 1
ATOM 781 C CA . GLU A 1 98 ? -9.708 7.904 12.212 1.00 88.88 98 GLU A CA 1
ATOM 782 C C . GLU A 1 98 ? -10.718 6.948 12.866 1.00 88.88 98 GLU A C 1
ATOM 784 O O . GLU A 1 98 ? -11.337 7.286 13.882 1.00 88.88 98 GLU A O 1
ATOM 789 N N . SER A 1 99 ? -10.842 5.724 12.335 1.00 81.38 99 SER A N 1
ATOM 790 C CA . SER A 1 99 ? -11.648 4.652 12.923 1.00 81.38 99 SER A CA 1
ATOM 791 C C . SER A 1 99 ? -11.229 4.409 14.373 1.00 81.38 99 SER A C 1
ATOM 793 O O . SER A 1 99 ? -12.061 4.516 15.275 1.00 81.38 99 SER A O 1
ATOM 795 N N . LEU A 1 100 ? -9.940 4.178 14.644 1.00 82.81 100 LEU A N 1
ATOM 796 C CA . LEU A 1 100 ? -9.411 3.960 15.994 1.00 82.81 100 LEU A CA 1
ATOM 797 C C . LEU A 1 100 ? -9.678 5.146 16.936 1.00 82.81 100 LEU A C 1
ATOM 799 O O . LEU A 1 100 ? -10.176 4.927 18.043 1.00 82.81 100 LEU A O 1
ATOM 803 N N . ALA A 1 101 ? -9.439 6.387 16.510 1.00 87.56 101 ALA A N 1
ATOM 804 C CA . ALA A 1 101 ? -9.702 7.581 17.318 1.00 87.56 101 ALA A CA 1
ATOM 805 C C . ALA A 1 101 ? -11.202 7.749 17.648 1.00 87.56 101 ALA A C 1
ATOM 807 O O . ALA A 1 101 ? -11.585 7.973 18.803 1.00 87.56 101 ALA A O 1
ATOM 808 N N . SER A 1 102 ? -12.071 7.556 16.651 1.00 86.62 102 SER A N 1
ATOM 809 C CA . SER A 1 102 ? -13.532 7.565 16.801 1.00 86.62 102 SER A CA 1
ATOM 810 C C . SER A 1 102 ? -14.021 6.440 17.725 1.00 86.62 102 SER A C 1
ATOM 812 O O . SER A 1 102 ? -14.902 6.639 18.573 1.00 86.62 102 SER A O 1
ATOM 814 N N . ASN A 1 103 ? -13.404 5.259 17.628 1.00 83.62 103 ASN A N 1
ATOM 815 C CA . ASN A 1 103 ? -13.667 4.108 18.488 1.00 83.62 103 ASN A CA 1
ATOM 816 C C . ASN A 1 103 ? -13.306 4.426 19.946 1.00 83.62 103 ASN A C 1
ATOM 818 O O . ASN A 1 103 ? -14.173 4.298 20.812 1.00 83.62 103 ASN A O 1
ATOM 822 N N . ILE A 1 104 ? -12.092 4.923 20.207 1.00 85.56 104 ILE A N 1
ATOM 823 C CA . ILE A 1 104 ? -11.620 5.322 21.543 1.00 85.56 104 ILE A CA 1
ATOM 824 C C . ILE A 1 104 ? -12.560 6.364 22.161 1.00 85.56 104 ILE A C 1
ATOM 826 O O . ILE A 1 104 ? -13.114 6.117 23.233 1.00 85.56 104 ILE A O 1
ATOM 830 N N . SER A 1 105 ? -12.857 7.462 21.456 1.00 87.75 105 SER A N 1
ATOM 831 C CA . SER A 1 105 ? -13.757 8.503 21.976 1.00 87.75 105 SER A CA 1
ATOM 832 C C . SER A 1 105 ? -15.177 7.979 22.247 1.00 87.75 105 SER A C 1
ATOM 834 O O . SER A 1 105 ? -15.838 8.395 23.204 1.00 87.75 105 SER A O 1
ATOM 836 N N . THR A 1 106 ? -15.662 7.027 21.440 1.00 85.62 106 THR A N 1
ATOM 837 C CA . THR A 1 106 ? -16.939 6.336 21.691 1.00 85.62 106 THR A CA 1
ATOM 838 C C . THR A 1 106 ? -16.884 5.507 22.978 1.00 85.62 106 THR A C 1
ATOM 840 O O . THR A 1 106 ? -17.840 5.526 23.761 1.00 85.62 106 THR A O 1
ATOM 843 N N . TYR A 1 107 ? -15.783 4.790 23.220 1.00 81.50 107 TYR A N 1
ATOM 844 C CA . TYR A 1 107 ? -15.605 3.975 24.419 1.00 81.50 107 TYR A CA 1
ATOM 845 C C . TYR A 1 107 ? -15.461 4.826 25.683 1.00 81.50 107 TYR A C 1
ATOM 847 O O . TYR A 1 107 ? -16.151 4.537 26.655 1.00 81.50 107 TYR A O 1
ATOM 855 N N . GLU A 1 108 ? -14.687 5.914 25.674 1.00 87.88 108 GLU A N 1
ATOM 856 C CA . GLU A 1 108 ? -14.558 6.831 26.820 1.00 87.88 108 GLU A CA 1
ATOM 857 C C . GLU A 1 108 ? -15.912 7.405 27.262 1.00 87.88 108 GLU A C 1
ATOM 859 O O . GLU A 1 108 ? -16.258 7.386 28.450 1.00 87.88 108 GLU A O 1
ATOM 864 N N . LYS A 1 109 ? -16.725 7.862 26.299 1.00 90.00 109 LYS A N 1
ATOM 865 C CA . LYS A 1 109 ? -18.079 8.388 26.542 1.00 90.00 109 LYS A CA 1
ATOM 866 C C . LYS A 1 109 ? -19.001 7.316 27.132 1.00 90.00 109 LYS A C 1
ATOM 868 O O . LYS A 1 109 ? -19.709 7.577 28.111 1.00 90.00 109 LYS A O 1
ATOM 873 N N . LYS A 1 110 ? -18.979 6.092 26.586 1.00 84.62 110 LYS A N 1
ATOM 874 C CA . LYS A 1 110 ? -19.777 4.966 27.104 1.00 84.62 110 LYS A CA 1
ATOM 875 C C . LYS A 1 110 ? -19.308 4.515 28.491 1.00 84.62 110 LYS A C 1
ATOM 877 O O . LYS A 1 110 ? -20.149 4.367 29.374 1.00 84.62 110 LYS A O 1
ATOM 882 N N . LEU A 1 111 ? -18.002 4.369 28.710 1.00 85.50 111 LEU A N 1
ATOM 883 C CA . LEU A 1 111 ? -17.392 3.979 29.985 1.00 85.50 111 LEU A CA 1
ATOM 884 C C . LEU A 1 111 ? -17.688 5.006 31.085 1.00 85.50 111 LEU A C 1
ATOM 886 O O . LEU A 1 111 ? -18.040 4.629 32.200 1.00 85.50 111 LEU A O 1
ATOM 890 N N . SER A 1 112 ? -17.650 6.300 30.761 1.00 88.81 112 SER A N 1
ATOM 891 C CA . SER A 1 112 ? -18.039 7.379 31.679 1.00 88.81 112 SER A CA 1
ATOM 892 C C . SER A 1 112 ? -19.526 7.308 32.051 1.00 88.81 112 SER A C 1
ATOM 894 O O . SER A 1 112 ? -19.878 7.388 33.230 1.00 88.81 112 SER A O 1
ATOM 896 N N . SER A 1 113 ? -20.409 7.067 31.071 1.00 86.81 113 SER A N 1
ATOM 897 C CA . SER A 1 113 ? -21.846 6.845 31.311 1.00 86.81 113 SER A CA 1
ATOM 898 C C . SER A 1 113 ? -22.110 5.595 32.164 1.00 86.81 113 SER A C 1
ATOM 900 O O . SER A 1 113 ? -23.002 5.599 33.018 1.00 86.81 113 SER A O 1
ATOM 902 N N . LEU A 1 114 ? -21.315 4.538 31.965 1.00 85.38 114 LEU A N 1
ATOM 903 C CA . LEU A 1 114 ? -21.378 3.289 32.720 1.00 85.38 114 LEU A CA 1
ATOM 904 C C . LEU A 1 114 ? -20.928 3.509 34.174 1.00 85.38 114 LEU A C 1
ATOM 906 O O . LEU A 1 114 ? -21.688 3.208 35.090 1.00 85.38 114 LEU A O 1
ATOM 910 N N . LYS A 1 115 ? -19.764 4.137 34.391 1.00 89.50 115 LYS A N 1
ATOM 911 C CA . LYS A 1 115 ? -19.211 4.496 35.711 1.00 89.50 115 LYS A CA 1
ATOM 912 C C . LYS A 1 115 ? -20.179 5.354 36.532 1.00 89.50 115 LYS A C 1
ATOM 914 O O . LYS A 1 115 ? -20.408 5.067 37.705 1.00 89.50 115 LYS A O 1
ATOM 919 N N . PHE A 1 116 ? -20.807 6.356 35.911 1.00 88.94 116 PHE A N 1
ATOM 920 C CA . PHE A 1 116 ? -21.837 7.173 36.564 1.00 88.94 116 PHE A CA 1
ATOM 921 C C . PHE A 1 116 ? -23.063 6.343 36.986 1.00 88.94 116 PHE A C 1
ATOM 923 O O . PHE A 1 116 ? -23.597 6.532 38.079 1.00 88.94 116 PHE A O 1
ATOM 930 N N . ARG A 1 117 ? -23.492 5.383 36.154 1.00 84.25 117 ARG A N 1
ATOM 931 C CA . ARG A 1 117 ? -24.607 4.474 36.471 1.00 84.25 117 ARG A CA 1
ATOM 932 C C . ARG A 1 117 ? -24.263 3.464 37.569 1.00 84.25 117 ARG A C 1
ATOM 934 O O . ARG A 1 117 ? -25.120 3.238 38.420 1.00 84.25 117 ARG A O 1
ATOM 941 N N . VAL A 1 118 ? -23.032 2.936 37.614 1.00 87.56 118 VAL A N 1
ATOM 942 C CA . VAL A 1 118 ? -22.543 2.127 38.750 1.00 87.56 118 VAL A CA 1
ATOM 943 C C . VAL A 1 118 ? -22.643 2.938 40.038 1.00 87.56 118 VAL A C 1
ATOM 945 O O . VAL A 1 118 ? -23.343 2.522 40.954 1.00 87.56 118 VAL A O 1
ATOM 948 N N . TYR A 1 119 ? -22.038 4.129 40.079 1.00 89.12 119 TYR A N 1
ATOM 949 C CA . TYR A 1 119 ? -22.028 4.984 41.271 1.00 89.12 119 TYR A CA 1
ATOM 950 C C . TYR A 1 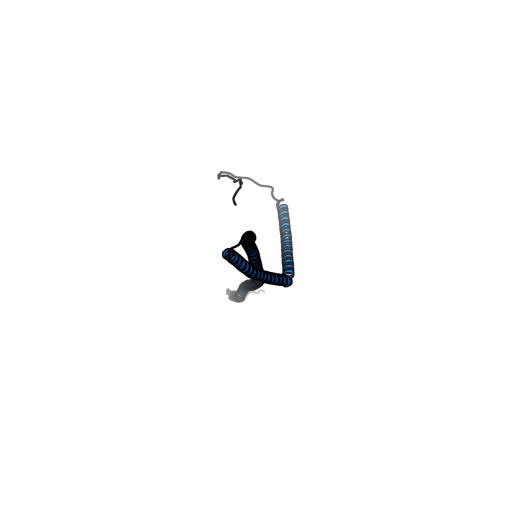119 ? -23.442 5.370 41.744 1.00 89.12 119 TYR A C 1
ATOM 952 O O . TYR A 1 119 ? -23.743 5.338 42.940 1.00 89.12 119 TYR A O 1
ATOM 960 N N . LYS A 1 120 ? -24.351 5.680 40.807 1.00 86.81 120 LYS A N 1
ATOM 961 C CA . LYS A 1 120 ? -25.760 5.953 41.123 1.00 86.81 120 LYS A CA 1
ATOM 962 C C . LYS A 1 120 ? -26.453 4.724 41.726 1.00 86.81 120 LYS A C 1
ATOM 964 O O . LYS A 1 120 ? -27.113 4.860 42.755 1.00 86.81 120 LYS A O 1
ATOM 969 N N . SER A 1 121 ? -26.290 3.548 41.116 1.00 83.56 121 SER A N 1
ATOM 970 C CA . SER A 1 121 ? -26.876 2.291 41.600 1.00 83.56 121 SER A CA 1
ATOM 971 C C . SER A 1 121 ? -26.330 1.915 42.981 1.00 83.56 121 SER A C 1
ATOM 973 O O . SER A 1 121 ? -27.100 1.679 43.909 1.00 83.56 121 SER A O 1
ATOM 975 N N . GLU A 1 122 ? -25.011 1.981 43.167 1.00 87.75 122 GLU A N 1
ATOM 976 C CA . GLU A 1 122 ? -24.322 1.702 44.429 1.00 87.75 122 GLU A CA 1
ATOM 977 C C . GLU A 1 122 ? -24.830 2.600 45.570 1.00 87.75 122 GLU A C 1
ATOM 979 O O . GLU A 1 122 ? -25.185 2.111 46.643 1.00 87.75 122 GLU A O 1
ATOM 984 N N . ASN A 1 123 ? -24.956 3.910 45.333 1.00 86.62 123 ASN A N 1
ATOM 985 C CA . ASN A 1 123 ? -25.508 4.839 46.322 1.00 86.62 123 ASN A CA 1
ATOM 986 C C . ASN A 1 123 ? -26.989 4.576 46.637 1.00 86.62 123 ASN A C 1
ATOM 988 O O . ASN A 1 123 ? -27.423 4.826 47.763 1.00 86.62 123 ASN A O 1
ATOM 992 N N . ARG A 1 124 ? -27.775 4.051 45.688 1.00 82.44 124 ARG A N 1
ATOM 993 C CA . ARG A 1 124 ? -29.163 3.645 45.955 1.00 82.44 124 ARG A CA 1
ATOM 994 C C . ARG A 1 124 ? -29.246 2.324 46.707 1.00 82.44 124 ARG A C 1
ATOM 996 O O . ARG A 1 124 ? -30.040 2.243 47.632 1.00 82.44 124 ARG A O 1
ATOM 1003 N N . ILE A 1 125 ? -28.382 1.353 46.415 1.00 83.88 125 ILE A N 1
ATOM 1004 C CA . ILE A 1 125 ? -28.245 0.103 47.183 1.00 83.88 125 ILE A CA 1
ATOM 1005 C C . ILE A 1 125 ? -27.823 0.400 48.633 1.00 83.88 125 ILE A C 1
ATOM 1007 O O . ILE A 1 125 ? -28.394 -0.165 49.565 1.00 83.88 125 ILE A O 1
ATOM 1011 N N . LYS A 1 126 ? -26.900 1.349 48.851 1.00 85.94 126 LYS A N 1
ATOM 1012 C CA . LYS A 1 126 ? -26.536 1.835 50.196 1.00 85.94 126 LYS A CA 1
ATOM 1013 C C . LYS A 1 126 ? -27.741 2.426 50.938 1.00 85.94 126 LYS A C 1
ATOM 1015 O O . LYS A 1 126 ? -27.979 2.040 52.078 1.00 85.94 126 LYS A O 1
ATOM 1020 N N . LYS A 1 127 ? -28.537 3.286 50.283 1.00 83.38 127 LYS A N 1
ATOM 1021 C CA . LYS A 1 127 ? -29.789 3.831 50.850 1.00 83.38 127 LYS A CA 1
ATOM 1022 C C . LYS A 1 127 ? -30.848 2.754 51.119 1.00 83.38 127 LYS A C 1
ATOM 1024 O O . LYS A 1 127 ? -31.546 2.837 52.125 1.00 83.38 127 LYS A O 1
ATOM 1029 N N . LEU A 1 128 ? -30.936 1.738 50.257 1.00 81.31 128 LEU A N 1
ATOM 1030 C CA . LEU A 1 128 ? -31.810 0.573 50.423 1.00 81.31 128 LEU A CA 1
ATOM 1031 C C . LEU A 1 128 ? -31.469 -0.182 51.715 1.00 81.31 128 LEU A C 1
ATOM 1033 O O . LEU A 1 128 ? -32.354 -0.512 52.493 1.00 81.31 128 LEU A O 1
ATOM 1037 N N . LYS A 1 129 ? -30.170 -0.400 51.967 1.00 79.75 129 LYS A N 1
ATOM 1038 C CA . LYS A 1 129 ? -29.657 -1.101 53.154 1.00 79.75 129 LYS A CA 1
ATOM 1039 C C . LYS A 1 129 ? -29.843 -0.312 54.459 1.00 79.75 129 LYS A C 1
ATOM 1041 O O . LYS A 1 129 ? -29.900 -0.921 55.522 1.00 79.75 129 LYS A O 1
ATOM 1046 N N . SER A 1 130 ? -29.921 1.019 54.398 1.00 78.75 130 SER A N 1
ATOM 1047 C CA . SER A 1 130 ? -30.080 1.895 55.570 1.00 78.75 130 SER A CA 1
ATOM 1048 C C . SER A 1 130 ? -31.530 2.295 55.878 1.00 78.75 130 SER A C 1
ATOM 1050 O O . SER A 1 130 ? -31.746 3.116 56.765 1.00 78.75 130 SER A O 1
ATOM 1052 N N . SER A 1 131 ? -32.518 1.778 55.143 1.00 68.06 131 SER A N 1
ATOM 1053 C CA . SER A 1 131 ? -33.934 2.136 55.290 1.00 68.06 131 SER A CA 1
ATOM 1054 C C . SER A 1 131 ? -34.822 0.892 55.347 1.00 68.06 131 SER A C 1
ATOM 1056 O O . SER A 1 131 ? -34.455 -0.166 54.837 1.00 68.06 131 SER A O 1
ATOM 1058 N N . LYS A 1 132 ? -36.043 1.024 55.882 1.00 69.19 132 LYS A N 1
ATOM 1059 C CA . LYS A 1 132 ? -37.143 0.118 55.513 1.00 69.19 132 LYS A CA 1
ATOM 1060 C C . LYS A 1 132 ? -37.573 0.483 54.089 1.00 69.19 132 LYS A C 1
ATOM 1062 O O . LYS A 1 132 ? -38.482 1.281 53.901 1.00 69.19 132 LYS A O 1
ATOM 1067 N N . ALA A 1 133 ? -36.839 -0.021 53.101 1.00 65.50 133 ALA A N 1
ATOM 1068 C CA . ALA A 1 133 ? -37.024 0.355 51.706 1.00 65.50 133 ALA A CA 1
ATOM 1069 C C . ALA A 1 133 ? -38.364 -0.145 51.145 1.00 65.50 133 ALA A C 1
ATOM 1071 O O . ALA A 1 133 ? -38.661 -1.340 51.185 1.00 65.50 133 ALA A O 1
ATOM 1072 N N . ASP A 1 134 ? -39.143 0.768 50.567 1.00 74.00 134 ASP A N 1
ATOM 1073 C CA . ASP A 1 134 ? -40.399 0.428 49.910 1.00 74.00 134 ASP A CA 1
ATOM 1074 C C . ASP A 1 134 ? -40.181 -0.354 48.609 1.00 74.00 134 ASP A C 1
ATOM 1076 O O . ASP A 1 134 ? -39.173 -0.214 47.906 1.00 74.00 134 ASP A O 1
ATOM 1080 N N . LYS A 1 135 ? -41.207 -1.125 48.226 1.00 78.12 135 LYS A N 1
ATOM 1081 C CA . LYS A 1 135 ? -41.250 -1.943 46.999 1.00 78.12 135 LYS A CA 1
ATOM 1082 C C . LYS A 1 135 ? -40.823 -1.161 45.742 1.00 78.12 135 LYS A C 1
ATOM 1084 O O . LYS A 1 135 ? -40.131 -1.702 44.882 1.00 78.12 135 LYS A O 1
ATOM 1089 N N . LYS A 1 136 ? -41.163 0.133 45.691 1.00 81.31 136 LYS A N 1
ATOM 1090 C CA . LYS A 1 136 ? -40.825 1.091 44.626 1.00 81.31 136 LYS A CA 1
ATOM 1091 C C . LYS A 1 136 ? -39.317 1.308 44.443 1.00 81.31 136 LYS A C 1
ATOM 1093 O O . LYS A 1 136 ? -38.855 1.428 43.307 1.00 81.31 136 LYS A O 1
ATOM 1098 N N . ASP A 1 137 ? -38.527 1.353 45.517 1.00 80.06 137 ASP A N 1
ATOM 1099 C CA . ASP A 1 137 ? -37.075 1.537 45.392 1.00 80.06 137 ASP A CA 1
ATOM 1100 C C . ASP A 1 137 ? -36.390 0.260 44.896 1.00 80.06 137 ASP A C 1
ATOM 1102 O O . ASP A 1 137 ? -35.560 0.337 43.990 1.00 80.06 137 ASP A O 1
ATOM 1106 N N . HIS A 1 138 ? -36.810 -0.913 45.386 1.00 80.56 138 HIS A N 1
ATOM 1107 C CA . HIS A 1 138 ? -36.399 -2.212 44.833 1.00 80.56 138 HIS A CA 1
ATOM 1108 C C . HIS A 1 138 ? -36.684 -2.307 43.326 1.00 80.56 138 HIS A C 1
ATOM 1110 O O . HIS A 1 138 ? -35.818 -2.701 42.544 1.00 80.56 138 HIS A O 1
ATOM 1116 N N . GLU A 1 139 ? -37.886 -1.910 42.911 1.00 85.75 139 GLU A N 1
ATOM 1117 C CA . GLU A 1 139 ? -38.324 -1.926 41.515 1.00 85.75 139 GLU A CA 1
ATOM 1118 C C . GLU A 1 139 ? -37.529 -0.937 40.647 1.00 85.75 139 GLU A C 1
ATOM 1120 O O . GLU A 1 139 ? -37.123 -1.264 39.531 1.00 85.75 139 GLU A O 1
ATOM 1125 N N . THR A 1 140 ? -37.186 0.238 41.185 1.00 85.38 140 THR A N 1
ATOM 1126 C CA . THR A 1 140 ? -36.339 1.188 40.453 1.00 85.38 140 THR A CA 1
ATOM 1127 C C . THR A 1 140 ? -34.880 0.718 40.363 1.00 85.38 140 THR A C 1
ATOM 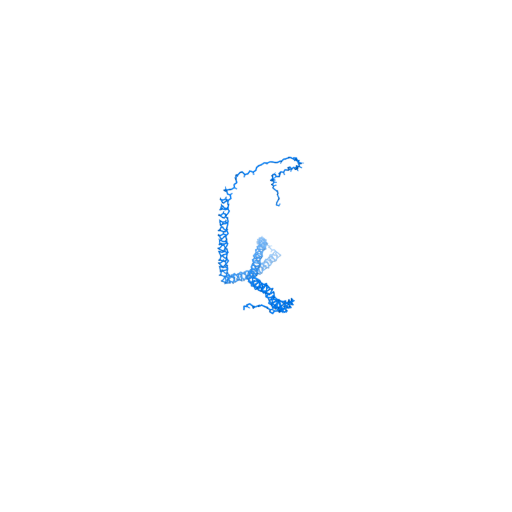1129 O O . THR A 1 140 ? -34.261 0.911 39.321 1.00 85.38 140 THR A O 1
ATOM 1132 N N . VAL A 1 141 ? -34.321 0.082 41.402 1.00 85.19 141 VAL A N 1
ATOM 1133 C CA . VAL A 1 141 ? -32.967 -0.509 41.350 1.00 85.19 141 VAL A CA 1
ATOM 1134 C C . VAL A 1 141 ? -32.925 -1.661 40.342 1.00 85.19 141 VAL A C 1
ATOM 1136 O O . VAL A 1 141 ? -32.007 -1.717 39.527 1.00 85.19 141 VAL A O 1
ATOM 1139 N N . LYS A 1 142 ? -33.956 -2.518 40.304 1.00 88.19 142 LYS A N 1
ATOM 1140 C CA . LYS A 1 142 ? -34.115 -3.558 39.272 1.00 88.19 142 LYS A CA 1
ATOM 1141 C C . LYS A 1 142 ? -34.096 -2.956 37.861 1.00 88.19 142 LYS A C 1
ATOM 1143 O O . LYS A 1 142 ? -33.375 -3.458 37.003 1.00 88.19 142 LYS A O 1
ATOM 1148 N N . ASN A 1 143 ? -34.815 -1.854 37.641 1.00 89.25 143 ASN A N 1
ATOM 1149 C CA . ASN A 1 143 ? -34.845 -1.156 36.351 1.00 89.25 143 ASN A CA 1
ATOM 1150 C C . ASN A 1 143 ? -33.511 -0.470 35.993 1.00 89.25 143 ASN A C 1
ATOM 1152 O O . ASN A 1 143 ? -33.156 -0.389 34.818 1.00 89.25 143 ASN A O 1
ATOM 1156 N N . GLU A 1 144 ? -32.736 0.002 36.973 1.00 86.00 144 GLU A N 1
ATOM 1157 C CA . GLU A 1 144 ? -31.388 0.531 36.718 1.00 86.00 144 GLU A CA 1
ATOM 1158 C C . GLU A 1 144 ? -30.373 -0.584 36.411 1.00 86.00 144 GLU A C 1
ATOM 1160 O O . GLU A 1 144 ? -29.490 -0.368 35.581 1.00 86.00 144 GLU A O 1
ATOM 1165 N N . ILE A 1 145 ? -30.540 -1.782 36.986 1.00 86.25 145 ILE A N 1
ATOM 1166 C CA . ILE A 1 145 ? -29.733 -2.977 36.684 1.00 86.25 145 ILE A CA 1
ATOM 1167 C C . ILE A 1 145 ? -30.063 -3.549 35.295 1.00 86.25 145 ILE A C 1
ATOM 1169 O O . ILE A 1 145 ? -29.146 -3.865 34.539 1.00 86.25 145 ILE A O 1
ATOM 1173 N N . THR A 1 146 ? -31.333 -3.626 34.886 1.00 89.31 146 THR A N 1
ATOM 1174 C CA . THR A 1 146 ? -31.677 -4.083 33.522 1.00 89.31 146 THR A CA 1
ATOM 1175 C C . THR A 1 146 ? -31.234 -3.081 32.451 1.00 89.31 146 THR A C 1
ATOM 1177 O O . THR A 1 146 ? -30.694 -3.487 31.421 1.00 89.31 146 THR A O 1
ATOM 1180 N N . GLN A 1 147 ? -31.340 -1.770 32.713 1.00 88.19 147 GLN A N 1
ATOM 1181 C CA . GLN A 1 147 ? -30.708 -0.737 31.875 1.00 88.19 147 GLN A CA 1
ATOM 1182 C C . GLN A 1 147 ? -29.167 -0.744 31.919 1.00 88.19 147 GLN A C 1
ATOM 1184 O O . GLN A 1 147 ? -28.535 -0.097 31.081 1.00 88.19 147 GLN A O 1
ATOM 1189 N N . PHE A 1 148 ? -28.549 -1.398 32.905 1.00 85.81 148 PHE A N 1
ATOM 1190 C CA . PHE A 1 148 ? -27.103 -1.598 32.951 1.00 85.81 148 PHE A CA 1
ATOM 1191 C C . PHE A 1 148 ? -26.697 -2.784 32.074 1.00 85.81 148 PHE A C 1
ATOM 1193 O O . PHE A 1 148 ? -25.873 -2.590 31.185 1.00 85.81 148 PHE A O 1
ATOM 1200 N N . SER A 1 149 ? -27.331 -3.953 32.254 1.00 87.12 149 SER A N 1
ATOM 1201 C CA . SER A 1 149 ? -27.097 -5.153 31.430 1.00 87.12 149 SER A CA 1
ATOM 1202 C C . SER A 1 149 ? -27.245 -4.826 29.949 1.00 87.12 149 SER A C 1
ATOM 1204 O O . SER A 1 149 ? -26.266 -4.863 29.220 1.00 87.12 149 SER A O 1
ATOM 1206 N N . THR A 1 150 ? -28.409 -4.316 29.537 1.00 90.38 150 THR A N 1
ATOM 1207 C CA . THR A 1 150 ? -28.667 -3.945 28.133 1.00 90.38 150 THR A CA 1
ATOM 1208 C C . THR A 1 150 ? -27.666 -2.941 27.554 1.00 90.38 150 THR A C 1
ATOM 1210 O O . THR A 1 150 ? -27.424 -2.951 26.349 1.00 90.38 150 THR A O 1
ATOM 1213 N N . LYS A 1 151 ? -27.047 -2.077 28.372 1.00 87.31 151 LYS A N 1
ATOM 1214 C CA . LYS A 1 151 ? -25.966 -1.180 27.924 1.00 87.31 151 LYS A CA 1
ATOM 1215 C C . LYS A 1 151 ? -24.603 -1.865 27.829 1.00 87.31 151 LYS A C 1
ATOM 1217 O O . LYS A 1 151 ? -23.787 -1.408 27.032 1.00 87.31 151 LYS A O 1
ATOM 1222 N N . LEU A 1 152 ? -24.364 -2.904 28.624 1.00 88.12 152 LEU A N 1
ATOM 1223 C CA . LEU A 1 152 ? -23.193 -3.774 28.554 1.00 88.12 152 LEU A CA 1
ATOM 1224 C C . LEU A 1 152 ? -23.277 -4.675 27.311 1.00 88.12 152 LEU A C 1
ATOM 1226 O O . LEU A 1 152 ? -22.340 -4.705 26.524 1.00 88.12 152 LEU A O 1
ATOM 1230 N N . ASP A 1 153 ? -24.443 -5.270 27.059 1.00 89.81 153 ASP A N 1
ATOM 1231 C CA . ASP A 1 153 ? -24.729 -6.090 25.874 1.00 89.81 153 ASP A CA 1
ATOM 1232 C C . ASP A 1 153 ? -24.543 -5.257 24.582 1.00 89.81 153 ASP A C 1
ATOM 1234 O O . ASP A 1 153 ? -23.835 -5.643 23.654 1.00 89.81 153 ASP A O 1
ATOM 1238 N N . ASN A 1 154 ? -25.075 -4.025 24.557 1.00 88.88 154 ASN A N 1
ATOM 1239 C CA . ASN A 1 154 ? -24.843 -3.050 23.476 1.00 88.88 154 ASN A CA 1
ATOM 1240 C C . ASN A 1 154 ? -23.406 -2.484 23.421 1.00 88.88 154 ASN A C 1
ATOM 1242 O O . ASN A 1 154 ? -23.055 -1.778 22.467 1.00 88.88 154 ASN A O 1
ATOM 1246 N N . LEU A 1 155 ? -22.575 -2.700 24.443 1.00 86.50 155 LEU A N 1
ATOM 1247 C CA . LEU A 1 155 ? -21.150 -2.368 24.393 1.00 86.50 155 LEU A CA 1
ATOM 1248 C C . LEU A 1 155 ? -20.375 -3.513 23.737 1.00 86.50 155 LEU A C 1
ATOM 1250 O O . LEU A 1 155 ? -19.570 -3.235 22.854 1.00 86.50 155 LEU A O 1
ATOM 1254 N N . ASP A 1 156 ? -20.680 -4.758 24.101 1.00 86.44 156 ASP A N 1
ATOM 1255 C CA . ASP A 1 156 ? -20.063 -5.974 23.564 1.00 86.44 156 ASP A CA 1
ATOM 1256 C C . ASP A 1 156 ? -20.364 -6.186 22.070 1.00 86.44 156 ASP A C 1
ATOM 1258 O O . ASP A 1 156 ? -19.442 -6.342 21.269 1.00 86.44 156 ASP A O 1
ATOM 1262 N N . VAL A 1 157 ? -21.627 -6.043 21.649 1.00 89.31 157 VAL A N 1
ATOM 1263 C CA . VAL A 1 157 ? -22.026 -6.102 20.225 1.00 89.31 157 VAL A CA 1
ATOM 1264 C C . VAL A 1 157 ? -21.312 -5.031 19.385 1.00 89.31 157 VAL A C 1
ATOM 1266 O O . VAL A 1 157 ? -20.926 -5.271 18.242 1.00 89.31 157 VAL A O 1
ATOM 1269 N N . ILE A 1 158 ? -21.092 -3.838 19.948 1.00 84.56 158 ILE A N 1
ATOM 1270 C CA . ILE A 1 158 ? -20.392 -2.750 19.247 1.00 84.56 158 ILE A CA 1
ATOM 1271 C C . ILE A 1 158 ? -18.868 -2.928 19.300 1.00 84.56 158 ILE A C 1
ATOM 1273 O O . ILE A 1 158 ? -18.189 -2.513 18.364 1.00 84.56 158 ILE A O 1
ATOM 1277 N N . TYR A 1 159 ? -18.326 -3.559 20.343 1.00 83.50 159 TYR A N 1
ATOM 1278 C CA . TYR A 1 159 ? -16.908 -3.899 20.431 1.00 83.50 159 TYR A CA 1
ATOM 1279 C C . TYR A 1 159 ? -16.543 -5.000 19.432 1.00 83.50 159 TYR A C 1
ATOM 1281 O O . TYR A 1 159 ? -15.669 -4.794 18.593 1.00 83.50 159 TYR A O 1
ATOM 1289 N N . SER A 1 160 ? -17.268 -6.120 19.453 1.00 87.69 160 SER A N 1
ATOM 1290 C CA . SER A 1 160 ? -17.094 -7.236 18.517 1.00 87.69 160 SER A CA 1
ATOM 1291 C C . SER A 1 160 ? -17.279 -6.798 17.060 1.00 87.69 160 SER A C 1
ATOM 1293 O O . SER A 1 160 ? -16.401 -7.059 16.242 1.00 87.69 160 SER A O 1
ATOM 1295 N N . GLY A 1 161 ? -18.339 -6.042 16.742 1.00 88.75 161 GLY A N 1
ATOM 1296 C CA . GLY A 1 161 ? -18.570 -5.508 15.393 1.00 88.75 161 GLY A CA 1
ATOM 1297 C C . GLY A 1 161 ? -17.497 -4.526 14.900 1.00 88.75 161 GLY A C 1
ATOM 1298 O O . GLY A 1 161 ? -17.189 -4.493 13.709 1.00 88.75 161 GLY A O 1
ATOM 1299 N N . LYS A 1 162 ? -16.880 -3.742 15.795 1.00 85.38 162 LYS A N 1
ATOM 1300 C CA . LYS A 1 162 ? -15.756 -2.857 15.436 1.00 85.38 162 LYS A CA 1
ATOM 1301 C C . LYS A 1 162 ? -14.429 -3.610 15.329 1.00 85.38 162 LYS A C 1
ATOM 1303 O O . LYS A 1 162 ? -13.611 -3.261 14.483 1.00 85.38 162 LYS A O 1
ATOM 1308 N N . LEU A 1 163 ? -14.229 -4.656 16.130 1.00 83.94 163 LEU A N 1
ATOM 1309 C CA . LEU A 1 163 ? -13.041 -5.508 16.078 1.00 83.94 163 LEU A CA 1
ATOM 1310 C C . LEU A 1 163 ? -13.007 -6.361 14.798 1.00 83.94 163 LEU A C 1
ATOM 1312 O O . LEU A 1 163 ? -11.956 -6.472 14.170 1.00 83.94 163 LEU A O 1
ATOM 1316 N N . THR A 1 164 ? -14.149 -6.908 14.363 1.00 89.00 164 THR A N 1
ATOM 1317 C CA . THR A 1 164 ? -14.248 -7.617 13.076 1.00 89.00 164 THR A CA 1
ATOM 1318 C C . THR A 1 164 ? -14.088 -6.671 11.888 1.00 89.00 164 THR A C 1
ATOM 1320 O O . THR A 1 164 ? -13.388 -7.023 10.942 1.00 89.00 164 THR A O 1
ATOM 1323 N N . GLY A 1 165 ? -14.640 -5.452 11.960 1.00 87.44 165 GLY A N 1
ATOM 1324 C CA . GLY A 1 165 ? -14.399 -4.396 10.969 1.00 87.44 165 GLY A CA 1
ATOM 1325 C C . GLY A 1 165 ? -12.912 -4.058 10.819 1.00 87.44 165 GLY A C 1
ATOM 1326 O O . GLY A 1 165 ? -12.369 -4.157 9.721 1.00 87.44 165 GLY A O 1
ATOM 1327 N N . LEU A 1 166 ? -12.226 -3.767 11.929 1.00 83.75 166 LEU A N 1
ATOM 1328 C CA . LEU A 1 166 ? -10.786 -3.483 11.939 1.00 83.75 166 LEU A CA 1
ATOM 1329 C C . LEU A 1 166 ? -9.952 -4.670 11.424 1.00 83.75 166 LEU A C 1
ATOM 1331 O O . LEU A 1 166 ? -8.976 -4.477 10.704 1.00 83.75 166 LEU A O 1
ATOM 1335 N N . SER A 1 167 ? -10.347 -5.907 11.744 1.00 84.06 167 SER A N 1
ATOM 1336 C CA . SER A 1 167 ? -9.690 -7.109 11.217 1.00 84.06 167 SER A CA 1
ATOM 1337 C C . SER A 1 167 ? -9.906 -7.281 9.707 1.00 84.06 167 SER A C 1
ATOM 1339 O O . SER A 1 167 ? -8.995 -7.715 9.002 1.00 84.06 167 SER A O 1
ATOM 1341 N N . ALA A 1 168 ? -11.070 -6.905 9.169 1.00 89.25 168 ALA A N 1
ATOM 1342 C CA . ALA A 1 168 ? -11.305 -6.896 7.726 1.00 89.25 168 ALA A CA 1
ATOM 1343 C C . ALA A 1 168 ? -10.431 -5.843 7.017 1.00 89.25 168 ALA A C 1
ATOM 1345 O O . ALA A 1 168 ? -9.799 -6.162 6.010 1.00 89.25 168 ALA A O 1
ATOM 1346 N N . GLU A 1 169 ? -10.319 -4.634 7.577 1.00 83.56 169 GLU A N 1
ATOM 1347 C CA . GLU A 1 169 ? -9.441 -3.569 7.061 1.00 83.56 169 GLU A CA 1
ATOM 1348 C C . GLU A 1 169 ? -7.956 -3.974 7.120 1.00 83.56 169 GLU A C 1
ATOM 1350 O O . GLU A 1 169 ? -7.233 -3.822 6.137 1.00 83.56 169 GLU A O 1
ATOM 1355 N N . GLN A 1 170 ? -7.511 -4.611 8.210 1.00 83.62 170 GLN A N 1
ATOM 1356 C CA . GLN A 1 170 ? -6.161 -5.178 8.326 1.00 83.62 170 GLN A CA 1
ATOM 1357 C C . GLN A 1 170 ? -5.872 -6.244 7.251 1.00 83.62 170 GLN A C 1
ATOM 1359 O O . GLN A 1 170 ? -4.766 -6.302 6.709 1.00 83.62 170 GLN A O 1
ATOM 1364 N N . ASN A 1 171 ? -6.848 -7.103 6.939 1.00 87.38 171 ASN A N 1
ATOM 1365 C CA . ASN A 1 171 ? -6.697 -8.137 5.913 1.00 87.38 171 ASN A CA 1
ATOM 1366 C C . ASN A 1 171 ? -6.686 -7.557 4.486 1.00 87.38 171 ASN A C 1
ATOM 1368 O O . ASN A 1 171 ? -5.973 -8.094 3.637 1.00 87.38 171 ASN A O 1
ATOM 1372 N N . ALA A 1 172 ? -7.408 -6.460 4.231 1.00 87.31 172 ALA A N 1
ATOM 1373 C CA . ALA A 1 172 ? -7.313 -5.709 2.977 1.00 87.31 172 ALA A CA 1
ATOM 1374 C C . ALA A 1 172 ? -5.911 -5.098 2.809 1.00 87.31 172 ALA A C 1
ATOM 1376 O O . ALA A 1 172 ? -5.200 -5.464 1.874 1.00 87.31 172 ALA A O 1
ATOM 1377 N N . LEU A 1 173 ? -5.447 -4.318 3.792 1.00 84.81 173 LEU A N 1
ATOM 1378 C CA . LEU A 1 173 ? -4.116 -3.698 3.784 1.00 84.81 173 LEU A CA 1
ATOM 1379 C C . LEU A 1 173 ? -2.991 -4.733 3.572 1.00 84.81 173 LEU A C 1
ATOM 1381 O O . LEU A 1 173 ? -2.053 -4.513 2.806 1.00 84.81 173 LEU A O 1
ATOM 1385 N N . LYS A 1 174 ? -3.099 -5.906 4.213 1.00 88.00 174 LYS A N 1
ATOM 1386 C CA . LYS A 1 174 ? -2.150 -7.021 4.044 1.00 88.00 174 LYS A CA 1
ATOM 1387 C C . LYS A 1 174 ? -2.152 -7.593 2.620 1.00 88.00 174 LYS A C 1
ATOM 1389 O O . LYS A 1 174 ? -1.091 -7.969 2.123 1.00 88.00 174 LYS A O 1
ATOM 1394 N N . LYS A 1 175 ? -3.317 -7.687 1.975 1.00 89.44 175 LYS A N 1
ATOM 1395 C CA . LYS A 1 175 ? -3.452 -8.144 0.584 1.00 89.44 175 LYS A CA 1
ATOM 1396 C C . LYS A 1 175 ? -2.847 -7.128 -0.387 1.00 89.44 175 LYS A C 1
ATOM 1398 O O . LYS A 1 175 ? -2.144 -7.528 -1.312 1.00 89.44 175 LYS A O 1
ATOM 1403 N N . ASP A 1 176 ? -3.071 -5.841 -0.151 1.00 84.31 176 ASP A N 1
ATOM 1404 C CA . ASP A 1 176 ? -2.578 -4.778 -1.027 1.00 84.31 176 ASP A CA 1
ATOM 1405 C C . ASP A 1 176 ? -1.053 -4.611 -0.901 1.00 84.31 176 ASP A C 1
ATOM 1407 O O . ASP A 1 176 ? -0.369 -4.492 -1.916 1.00 84.31 176 ASP A O 1
ATOM 1411 N N . LEU A 1 177 ? -0.490 -4.759 0.307 1.00 84.94 177 LEU A N 1
ATOM 1412 C CA . LEU A 1 177 ? 0.962 -4.873 0.518 1.00 84.94 177 LEU A CA 1
ATOM 1413 C C . LEU A 1 177 ? 1.575 -6.120 -0.141 1.00 84.94 177 LEU A C 1
ATOM 1415 O O . LEU A 1 177 ? 2.679 -6.042 -0.685 1.00 84.94 177 LEU A O 1
ATOM 1419 N N . ALA A 1 178 ? 0.883 -7.266 -0.115 1.00 86.94 178 ALA A N 1
ATOM 1420 C CA . ALA A 1 178 ? 1.344 -8.471 -0.806 1.00 86.94 178 ALA A CA 1
ATOM 1421 C C . ALA A 1 178 ? 1.399 -8.237 -2.323 1.00 86.94 178 ALA A C 1
ATOM 1423 O O . ALA A 1 178 ? 2.447 -8.448 -2.929 1.00 86.94 178 ALA A O 1
ATOM 1424 N N . LYS A 1 179 ? 0.330 -7.678 -2.911 1.00 87.25 179 LYS A N 1
ATOM 1425 C CA . LYS A 1 179 ? 0.312 -7.325 -4.336 1.00 87.25 179 LYS A CA 1
ATOM 1426 C C . LYS A 1 179 ? 1.406 -6.309 -4.689 1.00 87.25 179 LYS A C 1
ATOM 1428 O O . LYS A 1 179 ? 2.116 -6.506 -5.666 1.00 87.25 179 LYS A O 1
ATOM 1433 N N . LEU A 1 180 ? 1.600 -5.267 -3.876 1.00 85.31 180 LEU A N 1
ATOM 1434 C CA . LEU A 1 180 ? 2.672 -4.287 -4.086 1.00 85.31 180 LEU A CA 1
ATOM 1435 C C . LEU A 1 180 ? 4.060 -4.955 -4.083 1.00 85.31 180 LEU A C 1
ATOM 1437 O O . LEU A 1 180 ? 4.930 -4.592 -4.871 1.00 85.31 180 LEU A O 1
ATOM 1441 N N . THR A 1 181 ? 4.256 -5.965 -3.230 1.00 83.25 181 THR A N 1
ATOM 1442 C CA . THR A 1 181 ? 5.488 -6.769 -3.180 1.00 83.25 181 THR A CA 1
ATOM 1443 C C . THR A 1 181 ? 5.664 -7.622 -4.442 1.00 83.25 181 THR A C 1
ATOM 1445 O O . THR A 1 181 ? 6.777 -7.699 -4.969 1.00 83.25 181 THR A O 1
ATOM 1448 N N . ASP A 1 182 ? 4.588 -8.211 -4.968 1.00 85.88 182 ASP A N 1
ATOM 1449 C CA . ASP A 1 182 ? 4.601 -8.955 -6.234 1.00 85.88 182 ASP A CA 1
ATOM 1450 C C . ASP A 1 182 ? 4.898 -8.030 -7.431 1.00 85.88 182 ASP A C 1
ATOM 1452 O O . ASP A 1 182 ? 5.753 -8.350 -8.260 1.00 85.88 182 ASP A O 1
ATOM 1456 N N . ASP A 1 183 ? 4.278 -6.847 -7.486 1.00 81.62 183 ASP A N 1
ATOM 1457 C CA . ASP A 1 183 ? 4.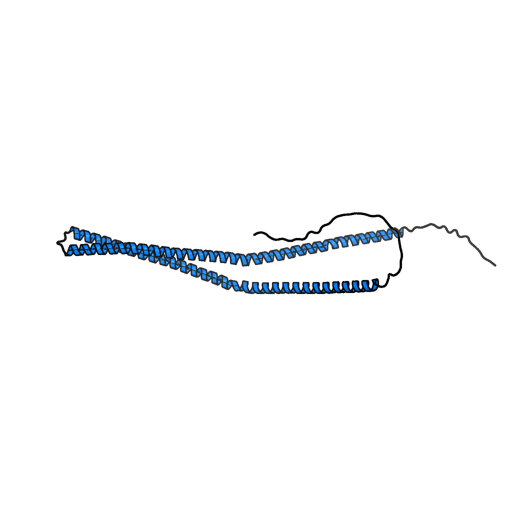489 -5.839 -8.536 1.00 81.62 183 ASP A CA 1
ATOM 1458 C C . ASP A 1 183 ? 5.948 -5.314 -8.524 1.00 81.62 183 ASP A C 1
ATOM 1460 O O . ASP A 1 183 ? 6.603 -5.253 -9.572 1.00 81.62 183 ASP A O 1
ATOM 1464 N N . ILE A 1 184 ? 6.520 -5.039 -7.339 1.00 79.00 184 ILE A N 1
ATOM 1465 C CA . ILE A 1 184 ? 7.954 -4.721 -7.163 1.00 79.00 184 ILE A CA 1
ATOM 1466 C C . ILE A 1 184 ? 8.844 -5.888 -7.630 1.00 79.00 184 ILE A C 1
ATOM 1468 O O . ILE A 1 184 ? 9.868 -5.673 -8.288 1.00 79.00 184 ILE A O 1
ATOM 1472 N N . SER A 1 185 ? 8.478 -7.129 -7.301 1.00 80.75 185 SER A N 1
ATOM 1473 C CA . SER A 1 185 ? 9.254 -8.330 -7.646 1.00 80.75 185 SER A CA 1
ATOM 1474 C C . SER A 1 185 ? 9.241 -8.613 -9.153 1.00 80.75 185 SER A C 1
ATOM 1476 O O . SER A 1 185 ? 10.274 -8.976 -9.729 1.00 80.75 185 SER A O 1
ATOM 1478 N N . SER A 1 186 ? 8.105 -8.364 -9.808 1.00 78.25 186 SER A N 1
ATOM 1479 C CA . SER A 1 186 ? 7.942 -8.391 -11.263 1.00 78.25 186 SER A CA 1
ATOM 1480 C C . SER A 1 186 ? 8.855 -7.360 -11.936 1.00 78.25 186 SER A C 1
ATOM 1482 O O . SER A 1 186 ? 9.697 -7.722 -12.763 1.00 78.25 186 SER A O 1
ATOM 1484 N N . LEU A 1 187 ? 8.805 -6.099 -11.486 1.00 68.19 187 LEU A N 1
ATOM 1485 C CA . LEU A 1 187 ? 9.664 -5.015 -11.979 1.00 68.19 187 LEU A CA 1
ATOM 1486 C C . LEU A 1 187 ? 11.164 -5.317 -11.772 1.00 68.19 187 LEU A C 1
ATOM 1488 O O . LEU A 1 187 ? 12.000 -5.003 -12.625 1.00 68.19 187 LEU A O 1
ATOM 1492 N N . SER A 1 188 ? 11.518 -5.965 -10.657 1.00 65.69 188 SER A N 1
ATOM 1493 C CA . SER A 1 188 ? 12.887 -6.410 -10.363 1.00 65.69 188 SER A CA 1
ATOM 1494 C C . SER A 1 188 ? 13.349 -7.544 -11.291 1.00 65.69 188 SER A C 1
ATOM 1496 O O . SER A 1 188 ? 14.474 -7.511 -11.789 1.00 65.69 188 SER A O 1
ATOM 1498 N N . SER A 1 189 ? 12.475 -8.502 -11.610 1.00 66.12 189 SER A N 1
ATOM 1499 C CA . SER A 1 189 ? 12.758 -9.590 -12.562 1.00 66.12 189 SER A CA 1
ATOM 1500 C C . SER A 1 189 ? 12.913 -9.079 -14.004 1.00 66.12 189 SER A C 1
ATOM 1502 O O . SER A 1 189 ? 13.859 -9.445 -14.711 1.00 66.12 189 SER A O 1
ATOM 1504 N N . GLN A 1 190 ? 12.046 -8.150 -14.420 1.00 63.38 190 GLN A N 1
ATOM 1505 C CA . GLN A 1 190 ? 12.058 -7.496 -15.739 1.00 63.38 190 GLN A CA 1
ATOM 1506 C C . GLN A 1 190 ? 13.326 -6.640 -15.979 1.00 63.38 190 GLN A C 1
ATOM 1508 O O . GLN A 1 190 ? 13.696 -6.333 -17.116 1.00 63.38 190 GLN A O 1
ATOM 1513 N N . LYS A 1 191 ? 14.050 -6.297 -14.905 1.00 52.50 191 LYS A N 1
ATOM 1514 C CA . LYS A 1 191 ? 15.291 -5.499 -14.898 1.00 52.50 191 LYS A CA 1
ATOM 1515 C C . LYS A 1 191 ? 16.472 -6.163 -15.616 1.00 52.50 191 LYS A C 1
ATOM 1517 O O . LYS A 1 191 ? 17.404 -5.460 -16.015 1.00 52.50 191 LYS A O 1
ATOM 1522 N N . THR A 1 192 ? 16.428 -7.485 -15.806 1.00 50.75 192 THR A N 1
ATOM 1523 C CA . THR A 1 192 ? 17.415 -8.261 -16.583 1.00 50.75 192 THR A CA 1
ATOM 1524 C C . THR A 1 192 ? 17.524 -7.779 -18.031 1.00 50.75 192 THR A C 1
ATOM 1526 O O . THR A 1 192 ? 18.633 -7.613 -18.536 1.00 50.75 192 THR A O 1
ATOM 1529 N N . ILE A 1 193 ? 16.390 -7.462 -18.665 1.00 54.12 193 ILE A N 1
ATOM 1530 C CA . ILE A 1 193 ? 16.333 -6.939 -20.037 1.00 54.12 193 ILE A CA 1
ATOM 1531 C C . ILE A 1 193 ? 16.904 -5.515 -20.082 1.00 54.12 193 ILE A C 1
ATOM 1533 O O . ILE A 1 193 ? 17.802 -5.225 -20.871 1.00 54.12 193 ILE A O 1
ATOM 1537 N N . ASN A 1 194 ? 16.433 -4.627 -19.199 1.00 59.25 194 ASN A N 1
ATOM 1538 C CA . ASN A 1 194 ? 16.790 -3.208 -19.263 1.00 59.25 194 ASN A CA 1
ATOM 1539 C C . ASN A 1 194 ? 18.250 -2.911 -18.890 1.00 59.25 194 ASN A C 1
ATOM 1541 O O . ASN A 1 194 ? 18.880 -2.105 -19.569 1.00 59.25 194 ASN A O 1
ATOM 1545 N N . ARG A 1 195 ? 18.825 -3.526 -17.8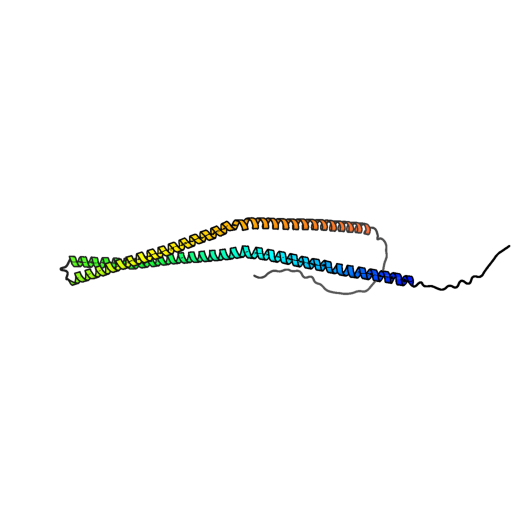42 1.00 58.22 195 ARG A N 1
ATOM 1546 C CA . ARG A 1 195 ? 20.173 -3.126 -17.384 1.00 58.22 195 ARG A CA 1
ATOM 1547 C C . ARG A 1 195 ? 21.274 -3.504 -18.380 1.00 58.22 195 ARG A C 1
ATOM 1549 O O . ARG A 1 195 ? 22.200 -2.723 -18.563 1.00 58.22 195 ARG A O 1
ATOM 1556 N N . ILE A 1 196 ? 21.155 -4.663 -19.031 1.00 61.44 196 ILE A N 1
ATOM 1557 C CA . ILE A 1 196 ? 22.119 -5.123 -20.044 1.00 61.44 196 ILE A CA 1
ATOM 1558 C C . ILE A 1 196 ? 21.939 -4.333 -21.349 1.00 61.44 196 ILE A C 1
ATOM 1560 O O . ILE A 1 196 ? 22.921 -3.877 -21.927 1.00 61.44 196 ILE A O 1
ATOM 1564 N N . TYR A 1 197 ? 20.693 -4.101 -21.781 1.00 61.88 197 TYR A N 1
ATOM 1565 C CA . TYR A 1 197 ? 20.401 -3.318 -22.986 1.00 61.88 197 TYR A CA 1
ATOM 1566 C C . TYR A 1 197 ? 20.843 -1.849 -22.869 1.00 61.88 197 TYR A C 1
ATOM 1568 O O . TYR A 1 197 ? 21.413 -1.307 -23.814 1.00 61.88 197 TYR A O 1
ATOM 1576 N N . LEU A 1 198 ? 20.634 -1.210 -21.711 1.00 65.38 198 LEU A N 1
ATOM 1577 C CA . LEU A 1 198 ? 21.103 0.157 -21.464 1.00 65.38 198 LEU A CA 1
ATOM 1578 C C . LEU A 1 198 ? 22.634 0.249 -21.467 1.00 65.38 198 LEU A C 1
ATOM 1580 O O . LEU A 1 198 ? 23.171 1.188 -22.044 1.00 65.38 198 LEU A O 1
ATOM 1584 N N . ASP A 1 199 ? 23.337 -0.717 -20.871 1.00 73.94 199 ASP A N 1
ATOM 1585 C CA . ASP A 1 199 ? 24.805 -0.740 -20.832 1.00 73.94 199 ASP A CA 1
ATOM 1586 C C . ASP A 1 199 ? 25.430 -1.017 -22.219 1.00 73.94 199 ASP A C 1
ATOM 1588 O O . ASP A 1 199 ? 26.413 -0.369 -22.583 1.00 73.94 199 ASP A O 1
ATOM 1592 N N . ASP A 1 200 ? 24.826 -1.886 -23.045 1.00 76.44 200 ASP A N 1
ATOM 1593 C CA . ASP A 1 200 ? 25.222 -2.061 -24.457 1.00 76.44 200 ASP A CA 1
ATOM 1594 C C . ASP A 1 200 ? 25.003 -0.776 -25.268 1.00 76.44 200 ASP A C 1
ATOM 1596 O O . ASP A 1 200 ? 25.926 -0.299 -25.931 1.00 76.44 200 ASP A O 1
ATOM 1600 N N . GLN A 1 201 ? 23.820 -0.159 -25.169 1.00 73.06 201 GLN A N 1
ATOM 1601 C CA . GLN A 1 201 ? 23.519 1.090 -25.879 1.00 73.06 201 GLN A CA 1
ATOM 1602 C C . GLN A 1 201 ? 24.444 2.237 -25.445 1.00 73.06 201 GLN A C 1
ATOM 1604 O O . GLN A 1 201 ? 24.928 2.979 -26.301 1.00 73.06 201 GLN A O 1
ATOM 1609 N N . LEU A 1 202 ? 24.762 2.353 -24.149 1.00 78.25 202 LEU A N 1
ATOM 1610 C CA . LEU A 1 202 ? 25.687 3.368 -23.635 1.00 78.25 202 LEU A CA 1
ATOM 1611 C C . LEU A 1 202 ? 27.102 3.170 -24.205 1.00 78.25 202 LEU A C 1
ATOM 1613 O O . LEU A 1 202 ? 27.695 4.111 -24.735 1.00 78.25 202 LEU A O 1
ATOM 1617 N N . LYS A 1 203 ? 27.617 1.932 -24.183 1.00 82.31 203 LYS A N 1
ATOM 1618 C CA . LYS A 1 203 ? 28.921 1.572 -24.775 1.00 82.31 203 LYS A CA 1
ATOM 1619 C C . LYS A 1 203 ? 28.955 1.803 -26.284 1.00 82.31 203 LYS A C 1
ATOM 1621 O O . LYS A 1 203 ? 29.970 2.244 -26.824 1.00 82.31 203 LYS A O 1
ATOM 1626 N N . LYS A 1 204 ? 27.848 1.535 -26.976 1.00 82.88 204 LYS A N 1
ATOM 1627 C CA . LYS A 1 204 ? 27.699 1.730 -28.422 1.00 82.88 204 LYS A CA 1
ATOM 1628 C C . LYS A 1 204 ? 27.674 3.210 -28.800 1.00 82.88 204 LYS A C 1
ATOM 1630 O O . LYS A 1 204 ? 28.383 3.607 -29.722 1.00 82.88 204 LYS A O 1
ATOM 1635 N N . GLN A 1 205 ? 26.947 4.035 -28.045 1.00 75.38 205 GLN A N 1
ATOM 1636 C CA . GLN A 1 205 ? 26.955 5.490 -28.193 1.00 75.38 205 GLN A CA 1
ATOM 1637 C C . GLN A 1 205 ? 28.350 6.070 -27.920 1.00 75.38 205 GLN A C 1
ATOM 1639 O O . GLN A 1 205 ? 28.862 6.827 -28.743 1.00 75.38 205 GLN A O 1
ATOM 1644 N N . GLN A 1 206 ? 28.997 5.662 -26.822 1.00 77.56 206 GLN A N 1
ATOM 1645 C CA . GLN A 1 206 ? 30.359 6.080 -26.477 1.00 77.56 206 GLN A CA 1
ATOM 1646 C C . GLN A 1 206 ? 31.360 5.724 -27.590 1.00 77.56 206 GLN A C 1
ATOM 1648 O O . GLN A 1 206 ? 32.185 6.551 -27.977 1.00 77.56 206 GLN A O 1
ATOM 1653 N N . LYS A 1 207 ? 31.258 4.514 -28.158 1.00 85.38 207 LYS A N 1
ATOM 1654 C CA . LYS A 1 207 ? 32.113 4.062 -29.264 1.00 85.38 207 LYS A CA 1
ATOM 1655 C C . LYS A 1 207 ? 31.886 4.864 -30.550 1.00 85.38 207 LYS A C 1
ATOM 1657 O O . LYS A 1 207 ? 32.868 5.212 -31.202 1.00 85.38 207 LYS A O 1
ATOM 1662 N N . ASN A 1 208 ? 30.638 5.195 -30.890 1.00 83.94 208 ASN A N 1
ATOM 1663 C CA . ASN A 1 208 ? 30.332 6.065 -32.031 1.00 83.94 208 ASN A CA 1
ATOM 1664 C C . ASN A 1 208 ? 30.903 7.478 -31.830 1.00 83.94 208 ASN A C 1
ATOM 1666 O O . ASN A 1 208 ? 31.636 7.957 -32.689 1.00 83.94 208 ASN A O 1
ATOM 1670 N N . GLN A 1 209 ? 30.658 8.109 -30.676 1.00 76.38 209 GLN A N 1
ATOM 1671 C CA . GLN A 1 209 ? 31.196 9.441 -30.362 1.00 76.38 209 GLN A CA 1
ATOM 1672 C C . GLN A 1 209 ? 32.730 9.468 -30.412 1.00 76.38 209 GLN A C 1
ATOM 1674 O O . GLN A 1 209 ? 33.330 10.416 -30.914 1.00 76.38 209 GLN A O 1
ATOM 1679 N N . GLN A 1 210 ? 33.392 8.405 -29.947 1.00 81.81 210 GLN A N 1
ATOM 1680 C CA . GLN A 1 210 ? 34.848 8.309 -30.020 1.00 81.81 210 GLN A CA 1
ATOM 1681 C C . GLN A 1 210 ? 35.362 8.097 -31.457 1.00 81.81 210 GLN A C 1
ATOM 1683 O O . GLN A 1 210 ? 36.444 8.580 -31.788 1.00 81.81 210 GLN A O 1
ATOM 1688 N N . GLN A 1 211 ? 34.586 7.453 -32.337 1.00 85.75 211 GLN A N 1
ATOM 1689 C CA . GLN A 1 211 ? 34.883 7.389 -33.774 1.00 85.75 211 GLN A CA 1
ATOM 1690 C C . GLN A 1 211 ? 34.670 8.739 -34.477 1.00 85.75 211 GLN A C 1
ATOM 1692 O O . GLN A 1 211 ? 35.501 9.112 -35.304 1.00 85.75 211 GLN A O 1
ATOM 1697 N N . GLU A 1 212 ? 33.623 9.493 -34.131 1.00 80.94 212 GLU A N 1
ATOM 1698 C CA . GLU A 1 212 ? 33.383 10.851 -34.646 1.00 80.94 212 GLU A CA 1
ATOM 1699 C C . GLU A 1 212 ? 34.513 11.808 -34.245 1.00 80.94 212 GLU A C 1
ATOM 1701 O O . GLU A 1 212 ? 35.073 12.492 -35.102 1.00 80.94 212 GLU A O 1
ATOM 1706 N N . LEU A 1 213 ? 34.932 11.795 -32.973 1.00 81.12 213 LEU A N 1
ATOM 1707 C CA . LEU A 1 213 ? 36.082 12.572 -32.495 1.00 81.12 213 LEU A CA 1
ATOM 1708 C C . LEU A 1 213 ? 37.379 12.203 -33.229 1.00 81.12 213 LEU A C 1
ATOM 1710 O O . LEU A 1 213 ? 38.170 13.085 -33.567 1.00 81.12 213 LEU A O 1
ATOM 1714 N N . ASP A 1 214 ? 37.602 10.918 -33.513 1.00 88.50 214 ASP A N 1
ATOM 1715 C CA . ASP A 1 214 ? 38.806 10.466 -34.212 1.00 88.50 214 ASP A CA 1
ATOM 1716 C C . ASP A 1 214 ? 38.775 10.772 -35.727 1.00 88.50 214 ASP A C 1
ATOM 1718 O O . ASP A 1 214 ? 39.825 10.982 -36.337 1.00 88.50 214 ASP A O 1
ATOM 1722 N N . GLN A 1 215 ? 37.589 10.875 -36.341 1.00 86.75 215 GLN A N 1
ATOM 1723 C CA . GLN A 1 215 ? 37.418 11.431 -37.692 1.00 86.75 215 GLN A CA 1
ATOM 1724 C C . GLN A 1 215 ? 37.654 12.947 -37.710 1.00 86.75 215 GLN A C 1
ATOM 1726 O O . GLN A 1 215 ? 38.471 13.423 -38.502 1.00 86.75 215 GLN A O 1
ATOM 1731 N N . LEU A 1 216 ? 37.034 13.695 -36.791 1.00 84.38 216 LEU A N 1
ATOM 1732 C CA . LEU A 1 216 ? 37.203 15.145 -36.655 1.00 84.38 216 LEU A CA 1
ATOM 1733 C C . LEU A 1 216 ? 38.678 15.516 -36.416 1.00 84.38 216 LEU A C 1
ATOM 1735 O O . LEU A 1 216 ? 39.201 16.452 -37.020 1.00 84.38 216 LEU A O 1
ATOM 1739 N N . GLN A 1 217 ? 39.387 14.732 -35.598 1.00 83.69 217 GLN A N 1
ATOM 1740 C CA . GLN A 1 217 ? 40.828 14.860 -35.377 1.00 83.69 217 GLN A CA 1
ATOM 1741 C C . GLN A 1 217 ? 41.644 14.664 -36.670 1.00 83.69 217 GLN A C 1
ATOM 1743 O O . GLN A 1 217 ? 42.630 15.375 -36.888 1.00 83.69 217 GLN A O 1
ATOM 1748 N N . LYS A 1 218 ? 41.271 13.702 -37.525 1.00 89.88 218 LYS A N 1
ATOM 1749 C CA . LYS A 1 218 ? 41.947 13.455 -38.814 1.00 89.88 218 LYS A CA 1
ATOM 1750 C C . LYS A 1 218 ? 41.690 14.594 -39.798 1.00 89.88 218 LYS A C 1
ATOM 1752 O O . LYS A 1 218 ? 42.638 15.051 -40.437 1.00 89.88 218 LYS A O 1
ATOM 1757 N N . GLU A 1 219 ? 40.462 15.108 -39.863 1.00 89.00 219 GLU A N 1
ATOM 1758 C CA . GLU A 1 219 ? 40.120 16.265 -40.697 1.00 89.00 219 GLU A CA 1
ATOM 1759 C C . GLU A 1 219 ? 40.863 17.533 -40.239 1.00 89.00 219 GLU A C 1
ATOM 1761 O O . GLU A 1 219 ? 41.506 18.200 -41.050 1.00 89.00 219 GLU A O 1
ATOM 1766 N N . LEU A 1 220 ? 40.878 17.822 -38.931 1.00 82.31 220 LEU A N 1
ATOM 1767 C CA . LEU A 1 220 ? 41.638 18.934 -38.347 1.00 82.31 220 LEU A CA 1
ATOM 1768 C C . LEU A 1 220 ? 43.137 18.842 -38.665 1.00 82.31 220 LEU A C 1
ATOM 1770 O O . LEU A 1 220 ? 43.738 19.841 -39.066 1.00 82.31 220 LEU A O 1
ATOM 1774 N N . LYS A 1 221 ? 43.741 17.650 -38.561 1.00 88.00 221 LYS A N 1
ATOM 1775 C CA . LYS A 1 221 ? 45.144 17.423 -38.953 1.00 88.00 221 LYS A CA 1
ATOM 1776 C C . LYS A 1 221 ? 45.364 17.661 -40.451 1.00 88.00 221 LYS A C 1
ATOM 1778 O O . LYS A 1 221 ? 46.313 18.355 -40.812 1.00 88.00 221 LYS A O 1
ATOM 1783 N N . ALA A 1 222 ? 44.483 17.166 -41.322 1.00 89.88 222 ALA A N 1
ATOM 1784 C CA . ALA A 1 222 ? 44.569 17.407 -42.766 1.00 89.88 222 ALA A CA 1
ATOM 1785 C C . ALA A 1 222 ? 44.439 18.904 -43.122 1.00 89.88 222 ALA A C 1
ATOM 1787 O O . ALA A 1 222 ? 45.175 19.410 -43.973 1.00 89.88 222 ALA A O 1
ATOM 1788 N N . LYS A 1 223 ? 43.555 19.630 -42.428 1.00 87.12 223 LYS A N 1
ATOM 1789 C CA . LYS A 1 223 ? 43.331 21.075 -42.590 1.00 87.12 223 LYS A CA 1
ATOM 1790 C C . LYS A 1 223 ? 44.513 21.911 -42.088 1.00 87.12 223 LYS A C 1
ATOM 1792 O O . LYS A 1 223 ? 44.902 22.870 -42.748 1.00 87.12 223 LYS A O 1
ATOM 1797 N N . LEU A 1 224 ? 45.148 21.511 -40.983 1.00 84.19 224 LEU A N 1
ATOM 1798 C CA . LEU A 1 224 ? 46.404 22.110 -40.516 1.00 84.19 224 LEU A CA 1
ATOM 1799 C C . LEU A 1 224 ? 47.547 21.889 -41.517 1.00 84.19 224 LEU A C 1
ATOM 1801 O O . LEU A 1 224 ? 48.241 22.844 -41.862 1.00 84.19 224 LEU A O 1
ATOM 1805 N N . PHE A 1 225 ? 47.706 20.674 -42.055 1.00 89.75 225 PHE A N 1
ATOM 1806 C CA . PHE A 1 225 ? 48.708 20.397 -43.092 1.00 89.75 225 PHE A CA 1
ATOM 1807 C C . PHE A 1 225 ? 48.469 21.201 -44.380 1.00 89.75 225 PHE A C 1
ATOM 1809 O O . PHE A 1 225 ? 49.429 21.695 -44.980 1.00 89.75 225 PHE A O 1
ATOM 1816 N N . SER A 1 226 ? 47.214 21.375 -44.813 1.00 88.12 226 SER A N 1
ATOM 1817 C CA . SER A 1 226 ? 46.908 22.178 -46.004 1.00 88.12 226 SER A CA 1
ATOM 1818 C C . SER A 1 226 ? 47.167 23.671 -45.770 1.00 88.12 226 SER A C 1
ATOM 1820 O O . SER A 1 226 ? 47.802 24.305 -46.616 1.00 88.12 226 SER A O 1
ATOM 1822 N N . MET A 1 227 ? 46.806 24.209 -44.599 1.00 82.69 227 MET A N 1
ATOM 1823 C CA . MET A 1 227 ? 47.146 25.577 -44.188 1.00 82.69 227 MET A CA 1
ATOM 1824 C C . MET A 1 227 ? 48.662 25.797 -44.085 1.00 82.69 227 MET A C 1
ATOM 1826 O O . MET A 1 227 ? 49.168 26.776 -44.625 1.00 82.69 227 MET A O 1
ATOM 1830 N N . GLN A 1 228 ? 49.417 24.874 -43.482 1.00 84.81 228 GLN A N 1
ATOM 1831 C CA . GLN A 1 228 ? 50.880 24.964 -43.397 1.00 84.81 228 GLN A CA 1
ATOM 1832 C C . GLN A 1 228 ? 51.533 24.933 -44.791 1.00 84.81 228 GLN A C 1
ATOM 1834 O O . GLN A 1 228 ? 52.445 25.710 -45.079 1.00 84.81 228 GLN A O 1
ATOM 1839 N N . LYS A 1 229 ? 51.025 24.090 -45.702 1.00 89.94 229 LYS A N 1
ATOM 1840 C CA . LYS A 1 229 ? 51.469 24.042 -47.105 1.00 89.94 229 LYS A CA 1
ATOM 1841 C C . LYS A 1 229 ? 51.159 25.345 -47.854 1.00 89.94 229 LYS A C 1
ATOM 1843 O O . LYS A 1 229 ? 51.997 25.800 -48.632 1.00 89.94 229 LYS A O 1
ATOM 1848 N N . GLN A 1 230 ? 50.003 25.967 -47.602 1.00 89.75 230 GLN A N 1
ATOM 1849 C CA . GLN A 1 230 ? 49.666 27.295 -48.130 1.00 89.75 230 GLN A CA 1
ATOM 1850 C C . GLN A 1 230 ? 50.590 28.382 -47.561 1.00 89.75 230 GLN A C 1
ATOM 1852 O O . GLN A 1 230 ? 51.125 29.172 -48.337 1.00 89.75 230 GLN A O 1
ATOM 1857 N N . LEU A 1 231 ? 50.847 28.389 -46.248 1.00 84.88 231 LEU A N 1
ATOM 1858 C CA . LEU A 1 231 ? 51.734 29.354 -45.587 1.00 84.88 231 LEU A CA 1
ATOM 1859 C C . LEU A 1 231 ? 53.145 29.318 -46.197 1.00 84.88 231 LEU A C 1
ATOM 1861 O O . LEU A 1 231 ? 53.662 30.344 -46.639 1.00 84.88 231 LEU A O 1
ATOM 1865 N N . ASN A 1 232 ? 53.709 28.115 -46.343 1.00 87.69 232 ASN A N 1
ATOM 1866 C CA . ASN A 1 232 ? 55.013 27.889 -46.971 1.00 87.69 232 ASN A CA 1
ATOM 1867 C C . ASN A 1 232 ? 55.043 28.334 -48.449 1.00 87.69 232 ASN A C 1
ATOM 1869 O O . ASN A 1 232 ? 56.074 28.793 -48.945 1.00 87.69 232 ASN A O 1
ATOM 1873 N N . ALA A 1 233 ? 53.924 28.216 -49.174 1.00 84.56 233 ALA A N 1
ATOM 1874 C CA . ALA A 1 233 ? 53.809 28.700 -50.550 1.00 84.56 233 ALA A CA 1
ATOM 1875 C C . ALA A 1 233 ? 53.731 30.238 -50.625 1.00 84.56 233 ALA A C 1
ATOM 1877 O O . ALA A 1 233 ? 54.366 30.837 -51.496 1.00 84.56 233 ALA A O 1
ATOM 1878 N N . PHE A 1 234 ? 53.015 30.886 -49.700 1.00 81.50 234 PHE A N 1
ATOM 1879 C CA . PHE A 1 234 ? 53.001 32.346 -49.564 1.00 81.50 234 PHE A CA 1
ATOM 1880 C C . PHE A 1 234 ? 54.377 32.898 -49.178 1.00 81.50 234 PHE A C 1
ATOM 1882 O O . PHE A 1 234 ? 54.821 33.882 -49.768 1.00 81.50 234 PHE A O 1
ATOM 1889 N N . GLU A 1 235 ? 55.093 32.251 -48.257 1.00 82.44 235 GLU A N 1
ATOM 1890 C CA . GLU A 1 235 ? 56.436 32.675 -47.856 1.00 82.44 235 GLU A CA 1
ATOM 1891 C C . GLU A 1 235 ? 57.441 32.562 -49.015 1.00 82.44 235 GLU A C 1
ATOM 1893 O O . GLU A 1 235 ? 58.190 33.505 -49.282 1.00 82.44 235 GLU A O 1
ATOM 1898 N N . LYS A 1 236 ? 57.400 31.459 -49.782 1.00 82.06 236 LYS A N 1
ATOM 1899 C CA . LYS A 1 236 ? 58.192 31.310 -51.016 1.00 82.06 236 LYS A CA 1
ATOM 1900 C C . LYS A 1 236 ? 57.858 32.394 -52.047 1.00 82.06 236 LYS A C 1
ATOM 1902 O O . LYS A 1 236 ? 58.777 32.999 -52.596 1.00 82.06 236 LYS A O 1
ATOM 1907 N N . LYS A 1 237 ? 56.573 32.705 -52.267 1.00 79.19 237 LYS A N 1
ATOM 1908 C CA . LYS A 1 237 ? 56.156 33.821 -53.140 1.00 79.19 237 LYS A CA 1
ATOM 1909 C C . LYS A 1 237 ? 56.663 35.177 -52.633 1.00 79.19 237 LYS A C 1
ATOM 1911 O O . LYS A 1 237 ? 57.148 35.965 -53.438 1.00 79.19 237 LYS A O 1
ATOM 1916 N N . LYS A 1 238 ? 56.627 35.437 -51.321 1.00 73.06 238 LYS A N 1
ATOM 1917 C CA . LYS A 1 238 ? 57.152 36.678 -50.721 1.00 73.06 238 LYS A CA 1
ATOM 1918 C C . LYS A 1 238 ? 58.667 36.810 -50.914 1.00 73.06 238 LYS A C 1
ATOM 1920 O O . LYS A 1 238 ? 59.131 37.883 -51.284 1.00 73.06 238 LYS A O 1
ATOM 1925 N N . LYS A 1 239 ? 59.425 35.721 -50.737 1.00 71.12 239 LYS A N 1
ATOM 1926 C CA . LYS A 1 239 ? 60.879 35.678 -50.988 1.00 71.12 239 LYS A CA 1
ATOM 1927 C C . LYS A 1 239 ? 61.225 35.914 -52.465 1.00 71.12 239 LYS A C 1
ATOM 1929 O O . LYS A 1 239 ? 62.152 36.663 -52.747 1.00 71.12 239 LYS A O 1
ATOM 1934 N N . LEU A 1 240 ? 60.443 35.367 -53.400 1.00 61.22 240 LEU A N 1
ATOM 1935 C CA . LEU A 1 240 ? 60.592 35.630 -54.842 1.00 61.22 240 LEU A CA 1
ATOM 1936 C C . LEU A 1 240 ? 60.214 37.071 -55.233 1.00 61.22 240 LEU A C 1
ATOM 1938 O O . LEU A 1 240 ? 60.869 37.671 -56.080 1.00 61.22 240 LEU A O 1
ATOM 1942 N N . SER A 1 241 ? 59.189 37.648 -54.601 1.00 52.59 241 SER A N 1
ATOM 1943 C CA . SER A 1 241 ? 58.723 39.016 -54.875 1.00 52.59 241 SER A CA 1
ATOM 1944 C C . SER A 1 241 ? 59.620 40.116 -54.290 1.00 52.59 241 SER A C 1
ATOM 1946 O O . SER A 1 241 ? 59.438 41.282 -54.634 1.00 52.59 241 SER A O 1
ATOM 1948 N N . GLY A 1 242 ? 60.556 39.783 -53.396 1.00 50.34 242 GLY A N 1
ATOM 1949 C CA . GLY A 1 242 ? 61.386 40.765 -52.689 1.00 50.34 242 GLY A CA 1
ATOM 1950 C C . GLY A 1 242 ? 62.553 41.346 -53.494 1.00 50.34 242 GLY A C 1
ATOM 1951 O O . GLY A 1 242 ? 63.194 42.273 -53.014 1.00 50.34 242 GLY A O 1
ATOM 1952 N N . ASN A 1 243 ? 62.845 40.819 -54.689 1.00 47.47 243 ASN A N 1
ATOM 1953 C CA . ASN A 1 243 ? 64.118 41.061 -55.382 1.00 47.47 243 ASN A CA 1
ATOM 1954 C C . ASN A 1 243 ? 63.989 41.836 -56.711 1.00 47.47 243 ASN A C 1
ATOM 1956 O O . ASN A 1 243 ? 64.804 41.650 -57.616 1.00 47.47 243 ASN A O 1
ATOM 1960 N N . LYS A 1 244 ? 62.936 42.656 -56.881 1.00 47.22 244 LYS A N 1
ATOM 1961 C CA . LYS A 1 244 ? 62.736 43.449 -58.111 1.00 47.22 244 LYS A CA 1
ATOM 1962 C C . LYS A 1 244 ? 61.886 44.719 -57.914 1.00 47.22 244 LYS A C 1
ATOM 1964 O O . LYS A 1 244 ? 60.704 44.730 -58.239 1.00 47.22 244 LYS A O 1
ATOM 1969 N N . SER A 1 245 ? 62.502 45.803 -57.434 1.00 40.34 245 SER A N 1
ATOM 1970 C CA . SER A 1 245 ? 62.117 47.181 -57.806 1.00 40.34 245 SER A CA 1
ATOM 1971 C C . SER A 1 245 ? 63.188 48.197 -57.384 1.00 40.34 245 SER A C 1
ATOM 1973 O O . SER A 1 245 ? 63.413 48.399 -56.193 1.00 40.34 245 SER A O 1
ATOM 1975 N N . GLN A 1 246 ? 63.830 48.847 -58.357 1.00 38.56 246 GLN A N 1
ATOM 1976 C CA . GLN A 1 246 ? 64.649 50.048 -58.167 1.00 38.56 246 GLN A CA 1
ATOM 1977 C C . GLN A 1 246 ? 64.650 50.837 -59.485 1.00 38.56 246 GLN A C 1
ATOM 1979 O O . GLN A 1 246 ? 64.934 50.251 -60.527 1.00 38.56 246 GLN A O 1
ATOM 1984 N N . ASN A 1 247 ? 64.364 52.147 -59.414 1.00 34.00 247 ASN A N 1
ATOM 1985 C CA . ASN A 1 247 ? 64.153 53.087 -60.537 1.00 34.00 247 ASN A CA 1
ATOM 1986 C C . ASN A 1 247 ? 62.895 52.766 -61.390 1.00 34.00 247 ASN A C 1
ATOM 1988 O O . ASN A 1 247 ? 62.635 51.609 -61.694 1.00 34.00 247 ASN A O 1
ATOM 1992 N N . SER A 1 248 ? 62.053 53.709 -61.835 1.00 34.19 248 SER A N 1
ATOM 1993 C CA . SER A 1 248 ? 61.861 55.163 -61.586 1.00 34.19 248 SER A CA 1
ATOM 1994 C C . SER A 1 248 ? 60.399 55.516 -62.028 1.00 34.19 248 SER A C 1
ATOM 1996 O O . SER A 1 248 ? 59.625 54.590 -62.247 1.00 34.19 248 SER A O 1
ATOM 1998 N N . SER A 1 249 ? 59.835 56.733 -62.143 1.00 37.19 249 SER A N 1
ATOM 1999 C CA . SER A 1 249 ? 60.325 58.128 -62.191 1.00 37.19 249 SER A CA 1
ATOM 2000 C C . SER A 1 249 ? 59.354 59.104 -61.456 1.00 37.19 249 SER A C 1
ATOM 2002 O O . SER A 1 249 ? 59.054 58.897 -60.284 1.00 37.19 249 SER A O 1
ATOM 2004 N N . LYS A 1 250 ? 58.911 60.196 -62.109 1.00 35.50 250 LYS A N 1
ATOM 2005 C CA . LYS A 1 250 ? 58.063 61.330 -61.655 1.00 35.50 250 LYS A CA 1
ATOM 2006 C C . LYS A 1 250 ? 57.459 62.017 -62.917 1.00 35.50 250 LYS A C 1
ATOM 2008 O O . LYS A 1 250 ? 57.948 61.698 -64.000 1.00 35.50 250 LYS A O 1
ATOM 2013 N N . PRO A 1 251 ? 56.627 63.082 -62.829 1.00 57.75 251 PRO A N 1
ATOM 2014 C CA . PRO A 1 251 ? 55.401 63.291 -62.030 1.00 57.75 251 PRO A CA 1
ATOM 2015 C C . PRO A 1 251 ? 54.242 63.904 -62.878 1.00 57.75 251 PRO A C 1
ATOM 2017 O O . PRO A 1 251 ? 54.445 64.205 -64.046 1.00 57.75 251 PRO A O 1
ATOM 2020 N N . VAL A 1 252 ? 53.072 64.188 -62.274 1.00 35.47 252 VAL A N 1
ATOM 2021 C CA . VAL A 1 252 ? 52.248 65.423 -62.449 1.00 35.47 252 VAL A CA 1
ATOM 2022 C C . VAL A 1 252 ? 51.069 65.401 -61.445 1.00 35.47 252 VAL A C 1
ATOM 2024 O O . VAL A 1 252 ? 50.661 64.335 -60.992 1.00 35.47 252 VAL A O 1
ATOM 2027 N N . SER A 1 253 ? 50.556 66.582 -61.080 1.00 51.00 253 SER A N 1
ATOM 2028 C CA . SER A 1 253 ? 49.428 66.875 -60.160 1.00 51.00 253 SER A CA 1
ATOM 2029 C C . SER A 1 253 ? 48.664 68.112 -60.717 1.00 51.00 253 SER A C 1
ATOM 2031 O O . SER A 1 253 ? 49.227 68.712 -61.638 1.00 51.00 253 SER A O 1
ATOM 2033 N N . PRO A 1 254 ? 47.497 68.602 -60.201 1.00 60.12 254 PRO A N 1
ATOM 2034 C CA . PRO A 1 254 ? 46.862 68.358 -58.886 1.00 60.12 254 PRO A CA 1
ATOM 2035 C C . PRO A 1 254 ? 45.290 68.315 -58.878 1.00 60.12 254 PRO A C 1
ATOM 2037 O O . PRO A 1 254 ? 44.663 68.075 -59.899 1.00 60.12 254 PRO A O 1
ATOM 2040 N N . VAL A 1 255 ? 44.684 68.642 -57.714 1.00 37.88 255 VAL A N 1
ATOM 2041 C CA . VAL A 1 255 ? 43.280 69.084 -57.431 1.00 37.88 255 VAL A CA 1
ATOM 2042 C C . VAL A 1 255 ? 42.269 68.079 -56.809 1.00 37.88 255 VAL A C 1
ATOM 2044 O O . VAL A 1 255 ? 41.349 67.617 -57.465 1.00 37.88 255 VAL A O 1
ATOM 2047 N N . LYS A 1 256 ? 42.394 67.890 -55.478 1.00 44.41 256 LYS A N 1
ATOM 2048 C CA . LYS A 1 256 ? 41.436 68.289 -54.394 1.00 44.41 256 LYS A CA 1
ATOM 2049 C C . LYS A 1 256 ? 39.977 67.686 -54.324 1.00 44.41 256 LYS 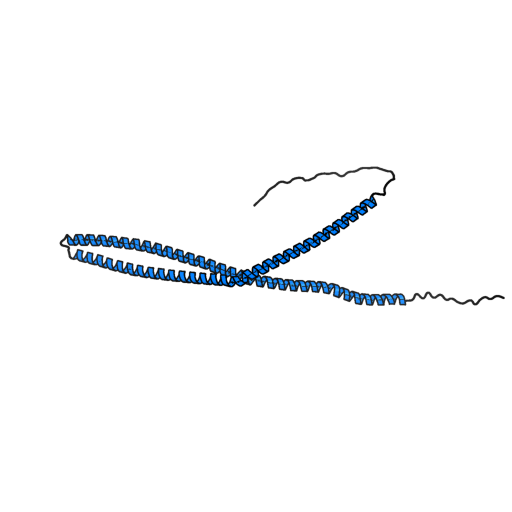A C 1
ATOM 2051 O O . LYS A 1 256 ? 39.673 66.811 -55.119 1.00 44.41 256 LYS A O 1
ATOM 2056 N N . PRO A 1 257 ? 39.150 67.945 -53.261 1.00 54.22 257 PRO A N 1
ATOM 2057 C CA . PRO A 1 257 ? 38.434 66.884 -52.501 1.00 54.22 257 PRO A CA 1
ATOM 2058 C C . PRO A 1 257 ? 36.910 67.230 -52.326 1.00 54.22 257 PRO A C 1
ATOM 2060 O O . PRO A 1 257 ? 36.414 67.936 -53.202 1.00 54.22 257 PRO A O 1
ATOM 2063 N N . PRO A 1 258 ? 36.148 66.905 -51.238 1.00 50.44 258 PRO A N 1
ATOM 2064 C CA . PRO A 1 258 ? 36.353 66.004 -50.083 1.00 50.44 258 PRO A CA 1
ATOM 2065 C C . PRO A 1 258 ? 35.178 65.046 -49.752 1.00 50.44 258 PRO A C 1
ATOM 2067 O O . PRO A 1 258 ? 34.109 65.106 -50.348 1.00 50.44 258 PRO A O 1
ATOM 2070 N N . GLY A 1 259 ? 35.354 64.223 -48.707 1.00 33.56 259 GLY A N 1
ATOM 2071 C CA . GLY A 1 259 ? 34.273 63.479 -48.049 1.00 33.56 259 GLY A CA 1
ATOM 2072 C C . GLY A 1 259 ? 34.495 63.336 -46.536 1.00 33.56 259 GLY A C 1
ATOM 2073 O O . GLY A 1 259 ? 35.393 62.615 -46.109 1.00 33.56 259 GLY A O 1
ATOM 2074 N N . ASN A 1 260 ? 33.671 64.018 -45.735 1.00 36.75 260 ASN A N 1
ATOM 2075 C CA . ASN A 1 260 ? 33.464 63.717 -44.307 1.00 36.75 260 ASN A CA 1
ATOM 2076 C C . ASN A 1 260 ? 32.465 62.524 -44.195 1.00 36.75 260 ASN A C 1
ATOM 2078 O O . ASN A 1 260 ? 31.820 62.199 -45.186 1.00 36.75 260 ASN A O 1
ATOM 2082 N N . ALA A 1 261 ? 32.249 61.829 -43.071 1.00 38.38 261 ALA A N 1
ATOM 2083 C CA . ALA A 1 261 ? 32.613 62.104 -41.679 1.00 38.38 261 ALA A CA 1
ATOM 2084 C C . ALA A 1 261 ? 32.829 60.812 -40.843 1.00 38.38 261 ALA A C 1
ATOM 2086 O O . ALA A 1 261 ? 32.583 59.697 -41.294 1.00 38.38 261 ALA A O 1
ATOM 2087 N N . SER A 1 262 ? 33.253 61.007 -39.591 1.00 40.97 262 SER A N 1
ATOM 2088 C CA . SER A 1 262 ? 33.267 60.058 -38.454 1.00 40.97 262 SER A CA 1
ATOM 2089 C C . SER A 1 262 ? 31.829 59.691 -37.972 1.00 40.97 262 SER A C 1
ATOM 2091 O O . SER A 1 262 ? 30.891 60.283 -38.505 1.00 40.97 262 SER A O 1
ATOM 2093 N N . PRO A 1 263 ? 31.597 58.843 -36.928 1.00 50.31 263 PRO A N 1
ATOM 2094 C CA . PRO A 1 263 ? 32.551 58.208 -36.004 1.00 50.31 263 PRO A CA 1
ATOM 2095 C C . PRO A 1 263 ? 32.302 56.714 -35.655 1.00 50.31 263 PRO A C 1
ATOM 2097 O O . PRO A 1 263 ? 31.395 56.051 -36.145 1.00 50.31 263 PRO A O 1
ATOM 2100 N N . LYS A 1 264 ? 33.146 56.200 -34.747 1.00 43.28 264 LYS A N 1
ATOM 2101 C CA . LYS A 1 264 ? 33.052 54.886 -34.082 1.00 43.28 264 LYS A CA 1
ATOM 2102 C C . LYS A 1 264 ? 31.897 54.834 -33.068 1.00 43.28 264 LYS A C 1
ATOM 2104 O O . LYS A 1 264 ? 31.642 55.835 -32.402 1.00 43.28 264 LYS A O 1
ATOM 2109 N N . THR A 1 265 ? 31.368 53.640 -32.802 1.00 44.38 265 THR A N 1
ATOM 2110 C CA . THR A 1 265 ? 30.619 53.306 -31.574 1.00 44.38 265 THR A CA 1
ATOM 2111 C C . THR A 1 265 ? 31.470 52.456 -30.611 1.00 44.38 265 THR A C 1
ATOM 2113 O O . THR A 1 265 ? 31.980 51.405 -31.001 1.00 44.38 265 THR A O 1
ATOM 2116 N N . PRO A 1 266 ? 31.657 52.899 -29.354 1.00 53.00 266 PRO A N 1
ATOM 2117 C CA . PRO A 1 266 ? 32.140 52.054 -28.257 1.00 53.00 266 PRO A CA 1
ATOM 2118 C C . PRO A 1 266 ? 31.217 52.089 -27.015 1.00 53.00 266 PRO A C 1
ATOM 2120 O O . PRO A 1 266 ? 30.670 53.132 -26.670 1.00 53.00 266 PRO A O 1
ATOM 2123 N N . GLY A 1 267 ? 31.107 50.959 -26.305 1.00 38.59 267 GLY A N 1
ATOM 2124 C CA . GLY A 1 267 ? 30.159 50.736 -25.192 1.00 38.59 267 GLY A CA 1
ATOM 2125 C C . GLY A 1 267 ? 29.050 49.761 -25.623 1.00 38.59 267 GLY A C 1
ATOM 2126 O O . GLY A 1 267 ? 28.526 49.913 -26.718 1.00 38.59 267 GLY A O 1
ATOM 2127 N N . LYS A 1 268 ? 28.694 48.668 -24.929 1.00 47.75 268 LYS A N 1
ATOM 2128 C CA . LYS A 1 268 ? 28.788 48.266 -23.507 1.00 47.75 268 LYS A CA 1
ATOM 2129 C C . LYS A 1 268 ? 27.939 49.133 -22.570 1.00 47.75 268 LYS A C 1
ATOM 2131 O O . LYS A 1 268 ? 28.366 50.237 -22.257 1.00 47.75 268 LYS A O 1
ATOM 2136 N N . ILE A 1 269 ? 26.827 48.564 -22.080 1.00 49.94 269 ILE A N 1
ATOM 2137 C CA . ILE A 1 269 ? 26.436 48.362 -20.656 1.00 49.94 269 ILE A CA 1
ATOM 2138 C C . ILE A 1 269 ? 25.015 47.723 -20.654 1.00 49.94 269 ILE A C 1
ATOM 2140 O O . ILE A 1 269 ? 24.141 48.262 -21.315 1.00 49.94 269 ILE A O 1
ATOM 2144 N N . ILE A 1 270 ? 24.857 46.434 -20.292 1.00 48.25 270 ILE A N 1
ATOM 2145 C CA . ILE A 1 270 ? 24.479 45.839 -18.973 1.00 48.25 270 ILE A CA 1
ATOM 2146 C C . ILE A 1 270 ? 22.948 45.681 -18.795 1.00 48.25 270 ILE A C 1
ATOM 2148 O O . ILE A 1 270 ? 22.223 46.629 -19.061 1.00 48.25 270 ILE A O 1
ATOM 2152 N N . GLU A 1 271 ? 22.520 44.516 -18.262 1.00 49.59 271 GLU A N 1
ATOM 2153 C CA . GLU A 1 271 ? 21.143 44.173 -17.805 1.00 49.59 271 GLU A CA 1
ATOM 2154 C C . GLU A 1 271 ? 20.059 44.176 -18.923 1.00 49.59 271 GLU A C 1
ATOM 2156 O O . GLU A 1 271 ? 20.289 44.715 -20.000 1.00 49.59 271 GLU A O 1
ATOM 2161 N N . LYS A 1 272 ? 18.888 43.520 -18.839 1.00 46.91 272 LYS A N 1
ATOM 2162 C CA . LYS A 1 272 ? 18.229 42.580 -17.889 1.00 46.91 272 LYS A CA 1
ATOM 2163 C C . LYS A 1 272 ? 17.197 41.744 -18.719 1.00 46.91 272 LYS A C 1
ATOM 2165 O O . LYS A 1 272 ? 17.236 41.854 -19.941 1.00 46.91 272 LYS A O 1
ATOM 2170 N N . ASP A 1 273 ? 16.303 40.866 -18.251 1.00 42.25 273 ASP A N 1
ATOM 2171 C CA . ASP A 1 273 ? 15.692 40.556 -16.942 1.00 42.25 273 ASP A CA 1
ATOM 2172 C C . ASP A 1 273 ? 15.392 39.040 -16.824 1.00 42.25 273 ASP A C 1
ATOM 2174 O O . ASP A 1 273 ? 15.691 38.276 -17.748 1.00 42.25 273 ASP A O 1
ATOM 2178 N N . LEU A 1 274 ? 14.802 38.622 -15.693 1.00 41.38 274 LEU A N 1
ATOM 2179 C CA . LEU A 1 274 ? 14.119 37.331 -15.513 1.00 41.38 274 LEU A CA 1
ATOM 2180 C C . LEU A 1 274 ? 12.604 37.553 -15.355 1.00 41.38 274 LEU A C 1
ATOM 2182 O O . LEU A 1 274 ? 12.252 38.501 -14.619 1.00 41.38 274 LEU A O 1
#

Radius of gyration: 55.73 Å; chains: 1; bounding box: 110×79×185 Å

pLDDT: mean 72.18, std 17.04, range [33.56, 90.38]